Protein AF-A0AAU3F2F3-F1 (afdb_monomer)

Sequence (325 aa):
MLQLVLAASVFTVAAAVYGAIGLGWRRRARIRREILGLVANLDLEPYHAAAMESRATEAAAAELLLGEYLDIDGEGAALLTEAGRAPGRTPAHPLPAALLEAVRRHDPEPVSIGWIDWCDEEYVARRHAYRSERDALLPEIPRMPDGEGRQLLACCACMGVTLLLSFWCLAGVLLVMARPHGVLEWAAAAAATAGLAALWFADDAHQAVRARTACEDPLGERIRAESHPSLAALDEQQRFHVLRSIGDHSRWRGTDRELREDGDEDDDWMDDDWWADAYHYRATDHEEEPDDELDGDARDTPPGTCTSDQATASCPGRCSGHGAG

Foldseek 3Di:
DVLQVLLVVLVVLLCVLVVVLVVVLVVLVVLVVVLCVLLVPDPADLLLLCVLVVNNLLLLVLVCVVVQQWDFDPQQWIAGDPLLQDPPRADPDQLNRLLSVLVNVQPPATAFSQQCCPPVPSSVVSSVVVNVVSVVVRPDRPDDPQCPPPPVVVVVVVVVVVVVVVSLVVSVVCLVPDDQDDDVSVVSSVSSVVSSVSVVCSVVVSVVSCVVSLDDPVNNVVSVVDHRPSCVPDDPSRNSSSVSSSPDNQDGRPDSPPVPPPPPPPPPPPPCCVVVVVNVSRDDDDPPDDPPDDDDDDDDDDDDDDDDDDDDDDDDDDDDDDDDD

pLDDT: mean 75.86, std 20.46, range [32.41, 97.12]

Radius of gyration: 33.22 Å; Cα contacts (8 Å, |Δi|>4): 265; chains: 1; bounding box: 66×71×108 Å

Solvent-accessible surface area (backbone atoms only — not comparable to full-atom values): 19583 Å² total; per-residue (Å²): 112,69,39,54,55,48,24,52,52,35,46,53,51,40,52,51,54,53,46,51,51,51,51,51,49,54,51,53,55,48,52,49,52,51,50,53,53,53,55,74,68,55,86,73,53,54,62,57,46,26,47,76,71,74,36,34,65,59,37,23,50,33,42,34,44,77,65,51,26,34,46,60,42,98,85,11,37,40,40,72,32,78,55,40,67,35,89,92,53,69,60,92,53,68,63,37,32,38,51,51,52,50,53,58,74,48,57,91,48,51,31,16,56,17,22,42,66,73,68,36,65,69,42,42,51,52,53,50,49,53,48,54,60,54,58,69,70,52,76,86,70,85,70,72,86,64,76,80,88,41,68,67,57,53,50,51,48,52,53,49,50,54,52,51,52,53,49,50,52,52,52,52,53,50,60,73,70,52,80,67,82,53,73,71,36,47,53,22,44,52,50,26,52,53,30,52,52,51,54,67,47,45,59,60,51,46,51,55,51,45,63,76,61,61,68,74,58,66,60,60,52,52,40,74,70,56,74,40,68,43,54,69,68,45,52,73,66,58,44,50,24,52,52,45,8,46,72,31,62,57,44,48,77,83,40,78,61,73,71,72,83,73,83,69,92,74,79,87,81,73,82,71,52,63,69,53,54,75,73,52,82,78,78,83,82,78,83,80,74,80,84,81,81,81,85,89,85,88,84,84,89,85,91,83,84,88,81,84,88,80,90,84,88,84,88,87,87,83,84,89,80,91,84,89,131

Mean predicted aligned error: 15.07 Å

Structure (mmCIF, N/CA/C/O backbone):
data_AF-A0AAU3F2F3-F1
#
_entry.id   AF-A0AAU3F2F3-F1
#
loop_
_atom_site.group_PDB
_atom_site.id
_atom_site.type_symbol
_atom_site.label_atom_id
_atom_site.label_alt_id
_atom_site.label_comp_id
_atom_site.label_asym_id
_atom_site.label_entity_id
_atom_site.label_seq_id
_atom_site.pdbx_PDB_ins_code
_atom_site.Cartn_x
_atom_site.Cartn_y
_atom_site.Cartn_z
_atom_site.occupancy
_atom_site.B_iso_or_equiv
_atom_site.auth_seq_id
_atom_site.auth_comp_id
_atom_site.auth_asym_id
_atom_site.auth_atom_id
_atom_site.pdbx_PDB_model_num
ATOM 1 N N . MET A 1 1 ? 37.506 5.716 -45.042 1.00 74.06 1 MET A N 1
ATOM 2 C CA . MET A 1 1 ? 38.086 5.430 -43.690 1.00 74.06 1 MET A CA 1
ATOM 3 C C . MET A 1 1 ? 37.291 6.108 -42.573 1.00 74.06 1 MET A C 1
ATOM 5 O O . MET A 1 1 ? 36.779 5.406 -41.712 1.00 74.06 1 MET A O 1
ATOM 9 N N . LEU A 1 2 ? 37.125 7.437 -42.610 1.00 78.94 2 LEU A N 1
ATOM 10 C CA . LEU A 1 2 ? 36.370 8.214 -41.610 1.00 78.94 2 LEU A CA 1
ATOM 11 C C . LEU A 1 2 ? 34.943 7.676 -41.355 1.00 78.94 2 LEU A C 1
ATOM 13 O O . LEU A 1 2 ? 34.559 7.487 -40.209 1.00 78.94 2 LEU A O 1
ATOM 17 N N . GLN A 1 3 ? 34.196 7.353 -42.419 1.00 76.56 3 GLN A N 1
ATOM 18 C CA . GLN A 1 3 ? 32.816 6.845 -42.328 1.00 76.56 3 GLN A CA 1
ATOM 19 C C . GLN A 1 3 ? 32.711 5.492 -41.600 1.00 76.56 3 GLN A C 1
ATOM 21 O O . GLN A 1 3 ? 31.753 5.246 -40.876 1.00 76.56 3 GLN A O 1
ATOM 26 N N . LEU A 1 4 ? 33.717 4.621 -41.740 1.00 77.75 4 LEU A N 1
ATOM 27 C CA . LEU A 1 4 ? 33.748 3.330 -41.041 1.00 77.75 4 LEU A CA 1
ATOM 28 C C . LEU A 1 4 ? 34.026 3.500 -39.546 1.00 77.75 4 LEU A C 1
ATOM 30 O O . LEU A 1 4 ? 33.403 2.827 -38.731 1.00 77.75 4 LEU A O 1
ATOM 34 N N . VAL A 1 5 ? 34.929 4.418 -39.189 1.00 83.31 5 VAL A N 1
ATOM 35 C CA . VAL A 1 5 ? 35.216 4.759 -37.786 1.00 83.31 5 VAL A CA 1
ATOM 36 C C . VAL A 1 5 ? 33.985 5.379 -37.127 1.00 83.31 5 VAL A C 1
ATOM 38 O O . VAL A 1 5 ? 33.660 5.020 -36.000 1.00 83.31 5 VAL A O 1
ATOM 41 N N . LEU A 1 6 ? 33.271 6.249 -37.848 1.00 79.75 6 LEU A N 1
ATOM 42 C CA . LEU A 1 6 ? 32.028 6.864 -37.387 1.00 79.75 6 LEU A CA 1
ATOM 43 C C . LEU A 1 6 ? 30.917 5.826 -37.174 1.00 79.75 6 LEU A C 1
ATOM 45 O O . LEU A 1 6 ? 30.263 5.821 -36.138 1.00 79.75 6 LEU A O 1
ATOM 49 N N . ALA A 1 7 ? 30.722 4.910 -38.124 1.00 77.75 7 ALA A N 1
ATOM 50 C CA . ALA A 1 7 ? 29.733 3.845 -37.985 1.00 77.75 7 ALA A CA 1
ATOM 51 C C . ALA A 1 7 ? 30.047 2.930 -36.790 1.00 77.75 7 ALA A C 1
ATOM 53 O O . ALA A 1 7 ? 29.152 2.599 -36.012 1.00 77.75 7 ALA A O 1
ATOM 54 N N . ALA A 1 8 ? 31.319 2.561 -36.608 1.00 84.19 8 ALA A N 1
ATOM 55 C CA . ALA A 1 8 ? 31.750 1.752 -35.475 1.00 84.19 8 ALA A CA 1
ATOM 56 C C . ALA A 1 8 ? 31.532 2.476 -34.137 1.00 84.19 8 ALA A C 1
ATOM 58 O O . ALA A 1 8 ? 30.998 1.873 -33.208 1.00 84.19 8 ALA A O 1
ATOM 59 N N . SER A 1 9 ? 31.886 3.763 -34.040 1.00 81.50 9 SER A N 1
ATOM 60 C CA . SER A 1 9 ? 31.734 4.531 -32.800 1.00 81.50 9 SER A CA 1
ATOM 61 C C . SER A 1 9 ? 30.266 4.744 -32.428 1.00 81.50 9 SER A C 1
ATOM 63 O O . SER A 1 9 ? 29.882 4.490 -31.284 1.00 81.50 9 SER A O 1
ATOM 65 N N . VAL A 1 10 ? 29.420 5.122 -33.391 1.00 83.00 10 VAL A N 1
ATOM 66 C CA . VAL A 1 10 ? 27.976 5.284 -33.167 1.00 83.00 10 VAL A CA 1
ATOM 67 C C . VAL A 1 10 ? 27.356 3.956 -32.734 1.00 83.00 10 VAL A C 1
ATOM 69 O O . VAL A 1 10 ? 26.587 3.928 -31.775 1.00 83.00 10 VAL A O 1
ATOM 72 N N . PHE A 1 11 ? 27.736 2.843 -33.370 1.00 84.06 11 PHE A N 1
ATOM 73 C CA . PHE A 1 11 ? 27.248 1.521 -32.985 1.00 84.06 11 PHE A CA 1
ATOM 74 C C . PHE A 1 11 ? 27.657 1.143 -31.556 1.00 84.06 11 PHE A C 1
ATOM 76 O O . PHE A 1 11 ? 26.825 0.659 -30.792 1.00 84.06 11 PHE A O 1
ATOM 83 N N . THR A 1 12 ? 28.910 1.392 -31.157 1.00 84.62 12 THR A N 1
ATOM 84 C CA . THR A 1 12 ? 29.364 1.095 -29.789 1.00 84.62 12 THR A CA 1
ATOM 85 C C . THR A 1 12 ? 28.652 1.939 -28.737 1.00 84.62 12 THR A C 1
ATOM 87 O O . THR A 1 12 ? 28.296 1.415 -27.683 1.00 84.62 12 THR A O 1
ATOM 90 N N . VAL A 1 13 ? 28.398 3.219 -29.028 1.00 85.31 13 VAL A N 1
ATOM 91 C CA . VAL A 1 13 ? 27.677 4.117 -28.116 1.00 85.31 13 VAL A CA 1
ATOM 92 C C . VAL A 1 13 ? 26.219 3.677 -27.998 1.00 85.31 13 VAL A C 1
ATOM 94 O O . VAL A 1 13 ? 25.719 3.522 -26.887 1.00 85.31 13 VAL A O 1
ATOM 97 N N . ALA A 1 14 ? 25.561 3.373 -29.120 1.00 82.88 14 ALA A N 1
ATOM 98 C CA . ALA A 1 14 ? 24.202 2.841 -29.120 1.00 82.88 14 ALA A CA 1
ATOM 99 C C . ALA A 1 14 ? 24.109 1.523 -28.333 1.00 82.88 14 ALA A C 1
ATOM 101 O O . ALA A 1 14 ? 23.244 1.381 -27.471 1.00 82.88 14 ALA A O 1
ATOM 102 N N . ALA A 1 15 ? 25.032 0.583 -28.554 1.00 86.56 15 ALA A N 1
ATOM 103 C CA . ALA A 1 15 ? 25.070 -0.679 -27.818 1.00 86.56 15 ALA A CA 1
ATOM 104 C C . ALA A 1 15 ? 25.270 -0.473 -26.307 1.00 86.56 15 ALA A C 1
ATOM 106 O O . ALA A 1 15 ? 24.644 -1.173 -25.511 1.00 86.56 15 ALA A O 1
ATOM 107 N N . ALA A 1 16 ? 26.100 0.493 -25.900 1.00 84.75 16 ALA A N 1
ATOM 108 C CA . ALA A 1 16 ? 26.305 0.825 -24.493 1.00 84.75 16 ALA A CA 1
ATOM 109 C C . ALA A 1 16 ? 25.039 1.417 -23.848 1.00 84.75 16 ALA A C 1
ATOM 111 O O . ALA A 1 16 ? 24.628 0.953 -22.783 1.00 84.75 16 ALA A O 1
ATOM 112 N N . VAL A 1 17 ? 24.388 2.382 -24.509 1.00 85.00 17 VAL A N 1
ATOM 113 C CA . VAL A 1 17 ? 23.157 3.031 -24.020 1.00 85.00 17 VAL A CA 1
ATOM 114 C C . VAL A 1 17 ? 22.020 2.016 -23.898 1.00 85.00 17 VAL A C 1
ATOM 116 O O . VAL A 1 17 ? 21.475 1.809 -22.813 1.00 85.00 17 VAL A O 1
ATOM 119 N N . TYR A 1 18 ? 21.708 1.301 -24.981 1.00 84.38 18 TYR A N 1
ATOM 120 C CA . TYR A 1 18 ? 20.638 0.303 -24.977 1.00 84.38 18 TYR A CA 1
ATOM 121 C C . TYR A 1 18 ? 20.960 -0.905 -24.087 1.00 84.38 18 TYR A C 1
ATOM 123 O O . TYR A 1 18 ? 20.060 -1.477 -23.470 1.00 84.38 18 TYR A O 1
ATOM 131 N N . GLY A 1 19 ? 22.238 -1.272 -23.962 1.00 83.38 19 GLY A N 1
ATOM 132 C CA . GLY A 1 19 ? 22.699 -2.291 -23.023 1.00 83.38 19 GLY A CA 1
ATOM 133 C C . GLY A 1 19 ? 22.441 -1.900 -21.567 1.00 83.38 19 GLY A C 1
ATOM 134 O O . GLY A 1 19 ? 21.952 -2.726 -20.795 1.00 83.38 19 GLY A O 1
ATOM 135 N N . ALA A 1 20 ? 22.699 -0.642 -21.197 1.00 82.94 20 ALA A N 1
ATOM 136 C CA . ALA A 1 20 ? 22.409 -0.121 -19.863 1.00 82.94 20 ALA A CA 1
ATOM 137 C C . ALA A 1 20 ? 20.898 -0.094 -19.571 1.00 82.94 20 ALA A C 1
ATOM 139 O O . ALA A 1 20 ? 20.480 -0.578 -18.516 1.00 82.94 20 ALA A O 1
ATOM 140 N N . ILE A 1 21 ? 20.076 0.374 -20.521 1.00 82.25 21 ILE A N 1
ATOM 141 C CA . ILE A 1 21 ? 18.604 0.358 -20.414 1.00 82.25 21 ILE A CA 1
ATOM 142 C C . ILE A 1 21 ? 18.100 -1.082 -20.229 1.00 82.25 21 ILE A C 1
ATOM 144 O O . ILE A 1 21 ? 17.343 -1.376 -19.301 1.00 82.25 21 ILE A O 1
ATOM 148 N N . GLY A 1 22 ? 18.572 -2.013 -21.064 1.00 83.31 22 GLY A N 1
ATOM 149 C CA . GLY A 1 22 ? 18.197 -3.424 -20.998 1.00 83.31 22 GLY A CA 1
ATOM 150 C C . GLY A 1 22 ? 18.638 -4.109 -19.701 1.00 83.31 22 GLY A C 1
ATOM 151 O O . GLY A 1 22 ? 17.889 -4.911 -19.138 1.00 83.31 22 GLY A O 1
ATOM 152 N N . LEU A 1 23 ? 19.827 -3.785 -19.184 1.00 85.06 23 LEU A N 1
ATOM 153 C CA . LEU A 1 23 ? 20.310 -4.303 -17.903 1.00 85.06 23 LEU A CA 1
ATOM 154 C C . LEU A 1 23 ? 19.480 -3.760 -16.735 1.00 85.06 23 LEU A C 1
ATOM 156 O O . LEU A 1 23 ? 19.094 -4.533 -15.853 1.00 85.06 23 LEU A O 1
ATOM 160 N N . GLY A 1 24 ? 19.166 -2.462 -16.762 1.00 80.62 24 GLY A N 1
ATOM 161 C CA . GLY A 1 24 ? 18.252 -1.820 -15.825 1.00 80.62 24 GLY A CA 1
ATOM 162 C C . GLY A 1 24 ? 16.913 -2.545 -15.805 1.00 80.62 24 GLY A C 1
ATOM 163 O O . GLY A 1 24 ? 16.512 -3.063 -14.764 1.00 80.62 24 GLY A O 1
ATOM 164 N N . TRP A 1 25 ? 16.284 -2.706 -16.970 1.00 83.62 25 TRP A N 1
ATOM 165 C CA . TRP A 1 25 ? 15.043 -3.465 -17.123 1.00 83.62 25 TRP A CA 1
ATOM 166 C C . TRP A 1 25 ? 15.136 -4.879 -16.546 1.00 83.62 25 TRP A C 1
ATOM 168 O O . TRP A 1 25 ? 14.279 -5.286 -15.765 1.00 83.62 25 TRP A O 1
ATOM 178 N N . ARG A 1 26 ? 16.189 -5.632 -16.881 1.00 85.12 26 ARG A N 1
ATOM 179 C CA . ARG A 1 26 ? 16.348 -7.020 -16.427 1.00 85.12 26 ARG A CA 1
ATOM 180 C C . ARG A 1 26 ? 16.473 -7.111 -14.906 1.00 85.12 26 ARG A C 1
ATOM 182 O O . ARG A 1 26 ? 15.937 -8.047 -14.313 1.00 85.12 26 ARG A O 1
ATOM 189 N N . ARG A 1 27 ? 17.140 -6.135 -14.277 1.00 82.31 27 ARG A N 1
ATOM 190 C CA . ARG A 1 27 ? 17.219 -6.014 -12.816 1.00 82.31 27 ARG A CA 1
ATOM 191 C C . ARG A 1 27 ? 15.850 -5.691 -12.217 1.00 82.31 27 ARG A C 1
ATOM 193 O O . ARG A 1 27 ? 15.433 -6.398 -11.306 1.00 82.31 27 ARG A O 1
ATOM 200 N N . ARG A 1 28 ? 15.125 -4.710 -12.770 1.00 80.19 28 ARG A N 1
ATOM 201 C CA . ARG A 1 28 ? 13.765 -4.350 -12.323 1.00 80.19 28 ARG A CA 1
ATOM 202 C C . ARG A 1 28 ? 12.793 -5.523 -12.440 1.00 80.19 28 ARG A C 1
ATOM 204 O O . ARG A 1 28 ? 12.071 -5.825 -11.502 1.00 80.19 28 ARG A O 1
ATOM 211 N N . ALA A 1 29 ? 12.819 -6.230 -13.568 1.00 81.75 29 ALA A N 1
ATOM 212 C CA . ALA A 1 29 ? 11.974 -7.394 -13.809 1.00 81.75 29 ALA A CA 1
ATOM 213 C C . ALA A 1 29 ? 12.303 -8.565 -12.871 1.00 81.75 29 ALA A C 1
ATOM 215 O O . ALA A 1 29 ? 11.400 -9.301 -12.483 1.00 81.75 29 ALA A O 1
ATOM 216 N N . ARG A 1 30 ? 13.579 -8.753 -12.504 1.00 84.50 30 ARG A N 1
ATOM 217 C CA . ARG A 1 30 ? 13.976 -9.762 -11.513 1.00 84.50 30 ARG A CA 1
ATOM 218 C C . ARG A 1 30 ? 13.441 -9.407 -10.128 1.00 84.50 30 ARG A C 1
ATOM 220 O O . ARG A 1 30 ? 12.733 -10.228 -9.563 1.00 84.50 30 ARG A O 1
ATOM 227 N N . ILE A 1 31 ? 13.707 -8.187 -9.654 1.00 82.12 31 ILE A N 1
ATOM 228 C CA . ILE A 1 31 ? 13.213 -7.698 -8.358 1.00 82.12 31 ILE A CA 1
ATOM 229 C C . ILE A 1 31 ? 11.686 -7.814 -8.305 1.00 82.12 31 ILE A C 1
ATOM 231 O O . ILE A 1 31 ? 11.146 -8.366 -7.361 1.00 82.12 31 ILE A O 1
ATOM 235 N N . ARG A 1 32 ? 10.979 -7.410 -9.368 1.00 80.38 32 ARG A N 1
ATOM 236 C CA . 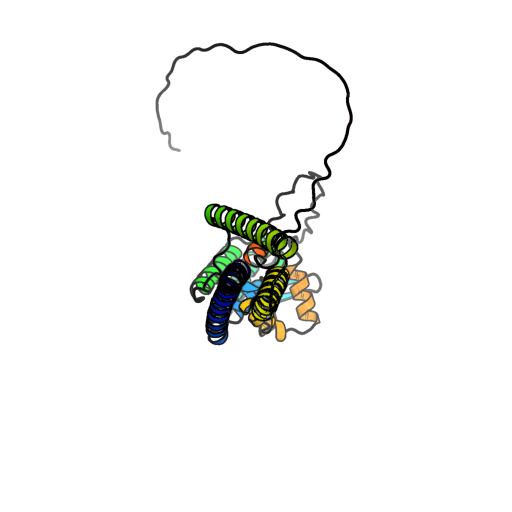ARG A 1 32 ? 9.518 -7.552 -9.447 1.00 80.38 32 ARG A CA 1
ATOM 237 C C . ARG A 1 32 ? 9.056 -9.000 -9.292 1.00 80.38 32 ARG A C 1
ATOM 239 O O . ARG A 1 32 ? 8.090 -9.248 -8.586 1.00 80.38 32 ARG A O 1
ATOM 246 N N . ARG A 1 33 ? 9.709 -9.958 -9.955 1.00 82.94 33 ARG A N 1
ATOM 247 C CA . ARG A 1 33 ? 9.353 -11.382 -9.813 1.00 82.94 33 ARG A CA 1
ATOM 248 C C . ARG A 1 33 ? 9.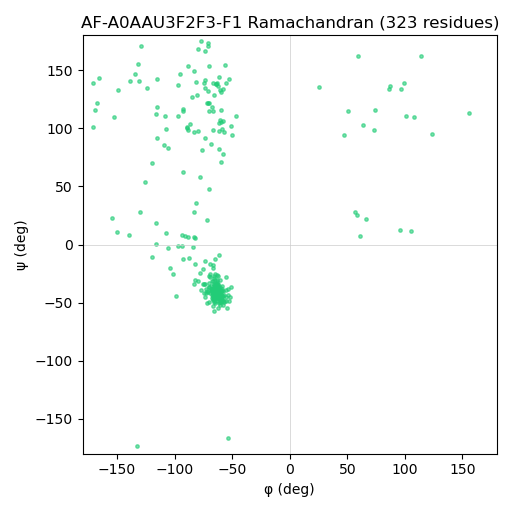620 -11.899 -8.406 1.00 82.94 33 ARG A C 1
ATOM 250 O O . ARG A 1 33 ? 8.843 -12.712 -7.926 1.00 82.94 33 ARG A O 1
ATOM 257 N N . GLU A 1 34 ? 10.695 -11.441 -7.774 1.00 84.31 34 GLU A N 1
ATOM 258 C CA . GLU A 1 34 ? 11.007 -11.774 -6.384 1.00 84.31 34 GLU A CA 1
ATOM 259 C C . GLU A 1 34 ? 9.939 -11.205 -5.444 1.00 84.31 34 GLU A C 1
ATOM 261 O O . GLU A 1 34 ? 9.367 -11.967 -4.675 1.00 84.31 34 GLU A O 1
ATOM 266 N N . ILE A 1 35 ? 9.576 -9.924 -5.584 1.00 82.50 35 ILE A N 1
ATOM 267 C CA . ILE A 1 35 ? 8.508 -9.285 -4.799 1.00 82.50 35 ILE A CA 1
ATOM 268 C C . ILE A 1 35 ? 7.170 -9.997 -5.010 1.00 82.50 35 ILE A C 1
ATOM 270 O O . ILE A 1 35 ? 6.528 -10.367 -4.038 1.00 82.50 35 ILE A O 1
ATOM 274 N N . LEU A 1 36 ? 6.761 -10.254 -6.257 1.00 83.38 36 LEU A N 1
ATOM 275 C CA . LEU A 1 36 ? 5.520 -10.986 -6.539 1.00 83.38 36 LEU A CA 1
ATOM 276 C C . LEU A 1 36 ? 5.546 -12.403 -5.955 1.00 83.38 36 LEU A C 1
ATOM 278 O O . LEU A 1 36 ? 4.526 -12.882 -5.476 1.00 83.38 36 LEU A O 1
ATOM 282 N N . GLY A 1 37 ? 6.703 -13.068 -5.971 1.00 83.56 37 GLY A N 1
ATOM 283 C CA . GLY A 1 37 ? 6.881 -14.370 -5.334 1.00 83.56 37 GLY A CA 1
ATOM 284 C C . GLY A 1 37 ? 6.769 -14.302 -3.810 1.00 83.56 37 GLY A C 1
ATOM 285 O O . GLY A 1 37 ? 6.144 -15.175 -3.216 1.00 83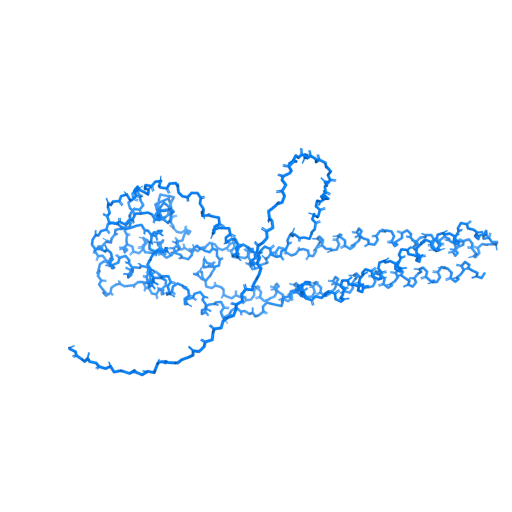.56 37 GLY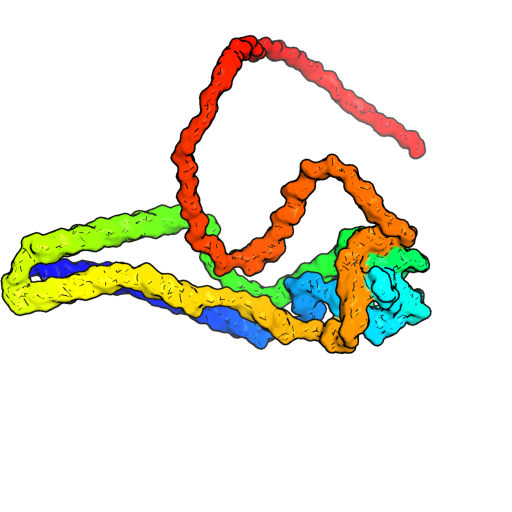 A O 1
ATOM 286 N N . LEU A 1 38 ? 7.333 -13.272 -3.176 1.00 83.81 38 LEU A N 1
ATOM 287 C CA . LEU A 1 38 ? 7.210 -13.045 -1.733 1.00 83.81 38 LEU A CA 1
ATOM 288 C C . LEU A 1 38 ? 5.759 -12.739 -1.352 1.00 83.81 38 LEU A C 1
ATOM 290 O O . LEU A 1 38 ? 5.208 -13.402 -0.479 1.00 83.81 38 LEU A O 1
ATOM 294 N N . VAL A 1 39 ? 5.121 -11.805 -2.063 1.00 82.88 39 VAL A N 1
ATOM 295 C CA . VAL A 1 39 ? 3.730 -11.406 -1.824 1.00 82.88 39 VAL A CA 1
ATOM 296 C C . VAL A 1 39 ? 2.778 -12.569 -2.069 1.00 82.88 39 VAL A C 1
ATOM 298 O O . VAL A 1 39 ? 1.879 -12.756 -1.267 1.00 82.88 39 VAL A O 1
ATOM 301 N N . ALA A 1 40 ? 2.963 -13.391 -3.105 1.00 82.50 40 ALA A N 1
ATOM 302 C CA . ALA A 1 40 ? 2.072 -14.525 -3.377 1.00 82.50 40 ALA A CA 1
ATOM 303 C C . ALA A 1 40 ? 2.114 -15.620 -2.297 1.00 82.50 40 ALA A C 1
ATOM 305 O O . ALA A 1 40 ? 1.136 -16.340 -2.127 1.00 82.50 40 ALA A O 1
ATOM 306 N N . ASN A 1 41 ? 3.233 -15.757 -1.580 1.00 81.19 41 ASN A N 1
ATOM 307 C CA . ASN A 1 41 ? 3.398 -16.757 -0.522 1.00 81.19 41 ASN A CA 1
ATOM 308 C C . ASN A 1 41 ? 3.135 -16.201 0.885 1.00 81.19 41 ASN A C 1
ATOM 310 O O . ASN A 1 41 ? 3.253 -16.943 1.858 1.00 81.19 41 ASN A O 1
ATOM 314 N N . LEU A 1 42 ? 2.815 -14.911 1.008 1.00 83.81 42 LEU A N 1
ATOM 315 C CA . LEU A 1 42 ? 2.513 -14.298 2.292 1.00 83.81 42 LEU A CA 1
ATOM 316 C C . LEU A 1 42 ? 1.148 -14.798 2.785 1.00 83.81 42 LEU A C 1
ATOM 318 O O . LEU A 1 42 ? 0.142 -14.628 2.095 1.00 83.81 42 LEU A O 1
ATOM 322 N N . ASP A 1 43 ? 1.105 -15.417 3.959 1.00 84.62 43 ASP A N 1
ATOM 323 C CA . ASP A 1 43 ? -0.157 -15.697 4.643 1.00 84.62 43 ASP A CA 1
ATOM 324 C C . ASP A 1 43 ? -0.492 -14.483 5.505 1.00 84.62 43 ASP A C 1
ATOM 326 O O . ASP A 1 43 ? 0.121 -14.262 6.552 1.00 84.62 43 ASP A O 1
ATOM 330 N N . LEU A 1 44 ? -1.366 -13.622 4.984 1.00 84.31 44 LEU A N 1
ATOM 331 C CA . LEU A 1 44 ? -1.684 -12.354 5.617 1.00 84.31 44 LEU A CA 1
ATOM 332 C C . LEU A 1 44 ? -2.905 -12.534 6.517 1.00 84.31 44 LEU A C 1
ATOM 334 O O . LEU A 1 44 ? -3.999 -12.835 6.046 1.00 84.31 44 LEU A O 1
ATOM 338 N N . GLU A 1 45 ? -2.716 -12.342 7.821 1.00 90.94 45 GLU A N 1
ATOM 339 C CA . GLU A 1 45 ? -3.827 -12.370 8.771 1.00 90.94 45 GLU A CA 1
ATOM 340 C C . GLU A 1 45 ? -4.817 -11.234 8.441 1.00 90.94 45 GLU A C 1
ATOM 342 O O . GLU A 1 45 ? -4.377 -10.101 8.226 1.00 90.94 45 GLU A O 1
ATOM 347 N N . PRO A 1 46 ? -6.144 -11.473 8.449 1.00 92.12 46 PRO A N 1
ATOM 348 C CA . PRO A 1 46 ? -7.125 -10.459 8.057 1.00 92.12 46 PRO A CA 1
ATOM 349 C C . PRO A 1 46 ? -7.005 -9.145 8.838 1.00 92.12 46 PRO A C 1
ATOM 351 O O . PRO A 1 46 ? -7.106 -8.065 8.259 1.00 92.12 46 PRO A O 1
ATOM 354 N N . TYR A 1 47 ? -6.734 -9.217 10.144 1.00 92.25 47 TYR A N 1
ATOM 355 C CA . TYR A 1 47 ? -6.524 -8.031 10.976 1.00 92.25 47 TYR A CA 1
ATOM 356 C C . TYR A 1 47 ? -5.245 -7.268 10.625 1.00 92.25 47 TYR A C 1
ATOM 358 O O . TYR A 1 47 ? -5.218 -6.044 10.739 1.00 92.25 47 TYR A O 1
ATOM 366 N N . HIS A 1 48 ? -4.203 -7.961 10.164 1.00 91.94 48 HIS A N 1
ATOM 367 C CA . HIS A 1 48 ? -2.981 -7.321 9.686 1.00 91.94 48 HIS A CA 1
ATOM 368 C C . HIS A 1 48 ? -3.217 -6.616 8.347 1.00 91.94 48 HIS A C 1
ATOM 370 O O . HIS A 1 48 ? -2.794 -5.474 8.187 1.00 91.94 48 HIS A O 1
ATOM 376 N N . ALA A 1 49 ? -3.976 -7.234 7.435 1.00 91.06 49 ALA A N 1
ATOM 377 C CA . ALA A 1 49 ? -4.422 -6.589 6.198 1.00 91.06 49 ALA A CA 1
ATOM 378 C C . ALA A 1 49 ? -5.216 -5.305 6.489 1.00 91.06 49 ALA A C 1
ATOM 380 O O . ALA A 1 49 ? -4.878 -4.236 5.986 1.00 91.06 49 ALA A O 1
ATOM 381 N N . ALA A 1 50 ? -6.203 -5.387 7.386 1.00 90.69 50 ALA A N 1
ATOM 382 C CA . ALA A 1 50 ? -6.985 -4.229 7.809 1.00 90.69 50 ALA A CA 1
ATOM 383 C C . ALA A 1 50 ? -6.118 -3.156 8.493 1.00 90.69 50 ALA A C 1
ATOM 385 O O . ALA A 1 50 ? -6.349 -1.968 8.295 1.00 90.69 50 ALA A O 1
ATOM 386 N N . ALA A 1 51 ? -5.102 -3.540 9.274 1.00 91.75 51 ALA A N 1
ATOM 387 C CA . ALA A 1 51 ? -4.178 -2.593 9.902 1.00 91.75 51 ALA A CA 1
ATOM 388 C C . ALA A 1 51 ? -3.328 -1.822 8.883 1.00 91.75 51 ALA A C 1
ATOM 390 O O . ALA A 1 51 ? -3.061 -0.641 9.101 1.00 91.75 51 ALA A O 1
ATOM 391 N N . MET A 1 52 ? -2.934 -2.456 7.775 1.00 88.50 52 MET A N 1
ATOM 392 C CA . MET A 1 52 ? -2.207 -1.787 6.692 1.00 88.50 52 MET A CA 1
ATOM 393 C C . MET A 1 52 ? -3.080 -0.791 5.915 1.00 88.50 52 MET A C 1
ATOM 395 O O . MET A 1 52 ? -2.549 0.199 5.427 1.00 88.50 52 MET A O 1
ATOM 399 N N . GLU A 1 53 ? -4.404 -0.990 5.865 1.00 89.38 53 GLU A N 1
ATOM 400 C CA . GLU A 1 53 ? -5.358 -0.004 5.319 1.00 89.38 53 GLU A CA 1
ATOM 401 C C . GLU A 1 53 ? -5.866 1.016 6.352 1.00 89.38 53 GLU A C 1
ATOM 403 O O . GLU A 1 53 ? -6.799 1.761 6.064 1.00 89.38 53 GLU A O 1
ATOM 408 N N . SER A 1 54 ? -5.332 1.027 7.579 1.00 88.88 54 SER A N 1
ATOM 409 C CA . SER A 1 54 ? -5.869 1.841 8.685 1.00 88.88 54 SER A CA 1
ATOM 410 C C . SER A 1 54 ? -7.343 1.541 9.031 1.00 88.88 54 SER A C 1
ATOM 412 O O . SER A 1 54 ? -8.033 2.362 9.623 1.00 88.88 54 SER A O 1
ATOM 414 N N . ARG A 1 55 ? -7.825 0.329 8.725 1.00 92.31 55 ARG A N 1
ATOM 415 C CA . ARG A 1 55 ? -9.188 -0.173 9.002 1.00 92.31 55 ARG A CA 1
ATOM 416 C C . ARG A 1 55 ? -9.256 -1.221 10.116 1.00 92.31 55 ARG A C 1
ATOM 418 O O . ARG A 1 55 ? -10.287 -1.858 10.320 1.00 92.31 55 ARG A O 1
ATOM 425 N N . ALA A 1 56 ? -8.172 -1.431 10.862 1.00 93.81 56 ALA A N 1
ATOM 426 C CA . ALA A 1 56 ? -8.133 -2.425 11.942 1.00 93.81 56 ALA A CA 1
ATOM 427 C C . ALA A 1 56 ? -9.180 -2.170 13.040 1.00 93.81 56 ALA A C 1
ATOM 429 O O . ALA A 1 56 ? -9.810 -3.113 13.519 1.00 93.81 56 ALA A O 1
ATOM 430 N N . THR A 1 57 ? -9.393 -0.906 13.415 1.00 95.75 57 THR A N 1
ATOM 431 C CA . THR A 1 57 ? -10.401 -0.528 14.416 1.00 95.75 57 THR A CA 1
ATOM 432 C C . THR A 1 57 ? -11.822 -0.720 13.890 1.00 95.75 57 THR A C 1
ATOM 434 O O . THR A 1 57 ? -12.679 -1.200 14.627 1.00 95.75 57 THR A O 1
ATOM 437 N N . GLU A 1 58 ? -12.060 -0.449 12.603 1.00 95.88 58 GLU A N 1
ATOM 438 C CA . GLU A 1 58 ? -13.332 -0.747 11.931 1.00 95.88 58 GLU A CA 1
ATOM 439 C C . GLU A 1 58 ? -13.641 -2.243 11.977 1.00 95.88 58 GLU A C 1
ATOM 441 O O . GLU A 1 58 ? -14.722 -2.654 12.399 1.00 95.88 58 GLU A O 1
ATOM 446 N N . ALA A 1 59 ? -12.660 -3.071 11.611 1.00 96.31 59 ALA A N 1
ATOM 447 C CA . ALA A 1 59 ? -12.783 -4.521 11.647 1.00 96.31 59 ALA A CA 1
ATOM 448 C C . ALA A 1 59 ? -13.045 -5.051 13.066 1.00 96.31 59 ALA A C 1
ATOM 450 O O . ALA A 1 59 ? -13.882 -5.939 13.248 1.00 96.31 59 ALA A O 1
ATOM 451 N N . ALA A 1 60 ? -12.371 -4.479 14.069 1.00 96.94 60 ALA A N 1
ATOM 452 C CA . ALA A 1 60 ? -12.564 -4.824 15.472 1.00 96.94 60 ALA A CA 1
ATOM 453 C C . ALA A 1 60 ? -13.966 -4.437 15.968 1.00 96.94 60 ALA A C 1
ATOM 455 O O . ALA A 1 60 ? -14.634 -5.250 16.608 1.00 96.94 60 ALA A O 1
ATOM 456 N N . ALA A 1 61 ? -14.443 -3.234 15.638 1.00 96.75 61 ALA A N 1
ATOM 457 C CA . ALA A 1 61 ? -15.793 -2.787 15.973 1.00 96.75 61 ALA A CA 1
ATOM 458 C C . ALA A 1 61 ? -16.859 -3.676 15.314 1.00 96.75 61 ALA A C 1
ATOM 460 O O . ALA A 1 61 ? -17.824 -4.068 15.970 1.00 96.75 61 ALA A O 1
ATOM 461 N N . ALA A 1 62 ? -16.648 -4.066 14.054 1.00 96.81 62 ALA A N 1
ATOM 462 C CA . ALA A 1 62 ? -17.523 -4.989 13.343 1.00 96.81 62 ALA A CA 1
ATOM 463 C C . ALA A 1 62 ? -17.589 -6.371 14.011 1.00 96.81 62 ALA A C 1
ATOM 465 O O . ALA A 1 62 ? -18.676 -6.921 14.168 1.00 96.81 62 ALA A O 1
ATOM 466 N N . GLU A 1 63 ? -16.454 -6.930 14.449 1.00 97.12 63 GLU A N 1
ATOM 467 C CA . GLU A 1 63 ? -16.444 -8.199 15.192 1.00 97.12 63 GLU A CA 1
ATOM 468 C C . GLU A 1 63 ? -17.201 -8.088 16.522 1.00 97.12 63 GLU A C 1
A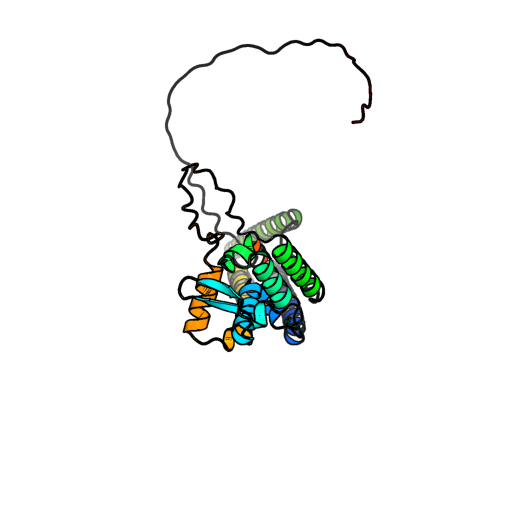TOM 470 O O . GLU A 1 63 ? -17.959 -8.991 16.877 1.00 97.12 63 GLU A O 1
ATOM 475 N N . LEU A 1 64 ? -17.043 -6.977 17.244 1.00 96.88 64 LEU A N 1
ATOM 476 C CA . LEU A 1 64 ? -17.747 -6.755 18.506 1.00 96.88 64 LEU A CA 1
ATOM 477 C C . LEU A 1 64 ? -19.260 -6.582 18.321 1.00 96.88 64 LEU A C 1
ATOM 479 O O . LEU A 1 64 ? -20.022 -7.098 19.140 1.00 96.88 64 LEU A O 1
ATOM 483 N N . LEU A 1 65 ? -19.687 -5.898 17.257 1.00 96.25 65 LEU A N 1
ATOM 484 C CA . LEU A 1 65 ? -21.097 -5.747 16.895 1.00 96.25 65 LEU A CA 1
ATOM 485 C C . LEU A 1 65 ? -21.713 -7.108 16.527 1.00 96.25 65 LEU A C 1
ATOM 487 O O . LEU A 1 65 ? -22.737 -7.500 17.080 1.00 96.25 65 LEU A O 1
ATOM 491 N N . LEU A 1 66 ? -21.053 -7.869 15.643 1.00 96.06 66 LEU A N 1
ATOM 492 C CA . LEU A 1 66 ? -21.504 -9.204 15.224 1.00 96.06 66 LEU A CA 1
ATOM 493 C C . LEU A 1 66 ? -21.492 -10.222 16.373 1.00 96.06 66 LEU A C 1
ATOM 495 O O . LEU A 1 66 ? -22.300 -11.147 16.388 1.00 96.06 66 LEU A O 1
ATOM 499 N N . GLY A 1 67 ? -20.576 -10.061 17.330 1.00 94.69 67 GLY A N 1
ATOM 500 C CA . GLY A 1 67 ? -20.491 -10.869 18.545 1.00 94.69 67 GLY A CA 1
ATOM 501 C C . GLY A 1 67 ? -21.442 -10.436 19.665 1.00 94.69 67 GLY A C 1
ATOM 502 O O . GLY A 1 67 ? -21.341 -10.977 20.765 1.00 94.69 67 GLY A O 1
ATOM 503 N N . GLU A 1 68 ? -22.327 -9.465 19.413 1.00 95.19 68 GLU A N 1
ATOM 504 C CA . GLU A 1 68 ? -23.284 -8.909 20.379 1.00 95.19 68 GLU A CA 1
ATOM 505 C C . GLU A 1 68 ? -22.619 -8.359 21.656 1.00 95.19 68 GLU A C 1
ATOM 507 O O . GLU A 1 68 ? -23.226 -8.351 22.728 1.00 95.19 68 GLU A O 1
ATOM 512 N N . TYR A 1 69 ? -21.364 -7.906 21.585 1.00 95.75 69 TYR A N 1
ATOM 513 C CA . TYR A 1 69 ? -20.663 -7.281 22.715 1.00 95.75 69 TYR A CA 1
ATOM 514 C C . TYR A 1 69 ? -21.006 -5.798 22.851 1.00 95.75 69 TYR A C 1
ATOM 516 O O . TYR A 1 69 ? -21.069 -5.270 23.961 1.00 95.75 69 TYR A O 1
ATOM 524 N N . LEU A 1 70 ? -21.230 -5.130 21.726 1.00 94.44 70 LEU A N 1
ATOM 525 C CA . LEU A 1 70 ? -21.638 -3.735 21.675 1.00 94.44 70 LEU A CA 1
ATOM 526 C C . LEU A 1 70 ? -22.821 -3.570 20.729 1.00 94.44 70 LEU A C 1
ATOM 528 O O . LEU A 1 70 ? -23.004 -4.367 19.811 1.00 94.44 70 LEU A O 1
ATOM 532 N N . ASP A 1 71 ? -23.593 -2.524 20.969 1.00 94.50 71 ASP A N 1
ATOM 533 C CA . ASP A 1 71 ? -24.562 -1.976 20.032 1.00 94.50 71 ASP A CA 1
ATOM 534 C C . ASP A 1 71 ? -24.097 -0.568 19.648 1.00 94.50 71 ASP A C 1
ATOM 536 O O . ASP A 1 71 ? -23.544 0.149 20.486 1.00 94.50 71 ASP A O 1
ATOM 540 N N . ILE A 1 72 ? -24.278 -0.185 18.387 1.00 94.00 72 ILE A N 1
ATOM 541 C CA . ILE A 1 72 ? -23.983 1.173 17.920 1.00 94.00 72 ILE A CA 1
ATOM 542 C C . ILE A 1 72 ? -25.301 1.786 17.498 1.00 94.00 72 ILE A C 1
ATOM 544 O O . ILE A 1 72 ? -25.956 1.294 16.576 1.00 94.00 72 ILE A O 1
ATOM 548 N N . ASP A 1 73 ? -25.694 2.863 18.166 1.00 91.00 73 ASP A N 1
ATOM 549 C CA . ASP A 1 73 ? -26.939 3.541 17.836 1.00 91.00 73 ASP A CA 1
ATOM 550 C C . ASP A 1 73 ? -26.858 4.288 16.490 1.00 91.00 73 ASP A C 1
ATOM 552 O O . ASP A 1 73 ? -25.812 4.389 15.845 1.00 91.00 73 ASP A O 1
ATOM 556 N N . GLY A 1 74 ? -27.995 4.824 16.040 1.00 87.88 74 GLY A N 1
ATOM 557 C CA . GLY A 1 74 ? -28.064 5.563 14.776 1.00 87.88 74 GLY A CA 1
ATOM 558 C C . GLY A 1 74 ? -27.258 6.866 14.766 1.00 87.88 74 GLY A C 1
ATOM 559 O O . GLY A 1 74 ? -27.059 7.443 13.694 1.00 87.88 74 GLY A O 1
ATOM 560 N N . GLU A 1 75 ? -26.798 7.339 15.925 1.00 87.31 75 GLU A N 1
ATOM 561 C CA . GLU A 1 75 ? -25.953 8.521 16.048 1.00 87.31 75 GLU A CA 1
ATOM 562 C C . GLU A 1 75 ? -24.455 8.191 16.031 1.00 87.31 75 GLU A C 1
ATOM 564 O O . GLU A 1 75 ? -23.651 9.096 15.815 1.00 87.31 75 GLU A O 1
ATOM 569 N N . GLY A 1 76 ? -24.086 6.914 16.167 1.00 87.31 76 GLY A N 1
ATOM 570 C CA . GLY A 1 76 ? -22.701 6.452 16.200 1.00 87.31 76 GLY A CA 1
ATOM 571 C C . GLY A 1 76 ? -22.139 6.285 17.614 1.00 87.31 76 GLY A C 1
ATOM 572 O O . GLY A 1 76 ? -20.929 6.113 17.760 1.00 87.31 76 GLY A O 1
ATOM 573 N N . ALA A 1 77 ? -22.964 6.317 18.663 1.00 91.19 77 ALA A N 1
ATOM 574 C CA . ALA A 1 77 ? -22.505 5.995 20.010 1.00 91.19 77 ALA A CA 1
ATOM 575 C C . ALA A 1 77 ? -22.439 4.477 20.212 1.00 91.19 77 ALA A C 1
ATOM 577 O O . ALA A 1 77 ? -23.415 3.766 19.972 1.00 91.19 77 ALA A O 1
ATOM 578 N N . ALA A 1 78 ? -21.295 3.988 20.689 1.00 92.94 78 ALA A N 1
ATOM 579 C CA . ALA A 1 78 ? -21.112 2.604 21.088 1.00 92.94 78 ALA A CA 1
ATOM 580 C C . ALA A 1 78 ? -21.574 2.406 22.539 1.00 92.94 78 ALA A C 1
ATOM 582 O O . ALA A 1 78 ? -21.133 3.098 23.459 1.00 92.94 78 ALA A O 1
ATOM 583 N N . LEU A 1 79 ? -22.459 1.433 22.740 1.00 92.69 79 LEU A N 1
ATOM 584 C CA . LEU A 1 79 ? -23.047 1.069 24.024 1.00 92.69 79 LEU A CA 1
ATOM 585 C C . LEU A 1 79 ? -22.777 -0.409 24.305 1.00 92.69 79 LEU A C 1
ATOM 587 O O . LEU A 1 79 ? -22.968 -1.266 23.444 1.00 92.69 79 LEU A O 1
ATOM 591 N N . LEU A 1 80 ? -22.365 -0.741 25.531 1.00 94.06 80 LEU A N 1
ATOM 592 C CA . LEU A 1 80 ? -22.165 -2.141 25.904 1.00 94.06 80 LEU A CA 1
ATOM 593 C C . LEU A 1 80 ? -23.495 -2.871 26.089 1.00 94.06 80 LEU A C 1
ATOM 595 O O . LEU A 1 80 ? -24.395 -2.419 26.810 1.00 94.06 80 LEU A O 1
ATOM 599 N N . THR A 1 81 ? -23.571 -4.074 25.527 1.00 94.38 81 THR A N 1
ATOM 600 C CA . THR A 1 81 ? -24.623 -5.041 25.853 1.00 94.38 81 THR A CA 1
ATOM 601 C C . THR A 1 81 ? -24.334 -5.708 27.206 1.00 94.38 81 THR A C 1
ATOM 603 O O . THR A 1 81 ? -23.275 -5.524 27.816 1.00 94.38 81 THR A O 1
ATOM 606 N N . GLU A 1 82 ? -25.251 -6.542 27.700 1.00 92.62 82 GLU A N 1
ATOM 607 C CA . GLU A 1 82 ? -24.991 -7.367 28.891 1.00 92.62 82 GLU A CA 1
ATOM 608 C C . GLU A 1 82 ? -23.782 -8.301 28.702 1.00 92.62 82 GLU A C 1
ATOM 610 O O . GLU A 1 82 ? -22.974 -8.471 29.618 1.00 92.62 82 GLU A O 1
ATOM 615 N N . ALA A 1 83 ? -23.619 -8.869 27.501 1.00 91.81 83 ALA A N 1
ATOM 616 C CA . ALA A 1 83 ? -22.469 -9.703 27.164 1.00 91.81 83 ALA A CA 1
ATOM 617 C C . ALA A 1 83 ? -21.174 -8.879 27.114 1.00 91.81 83 ALA A C 1
ATOM 619 O O . ALA A 1 83 ? -20.147 -9.330 27.625 1.00 91.81 83 ALA A O 1
ATOM 620 N N . GLY A 1 84 ? -21.246 -7.659 26.576 1.00 91.88 84 GLY A N 1
ATOM 621 C CA . GLY A 1 84 ? -20.164 -6.681 26.567 1.00 91.88 84 GLY A CA 1
ATOM 622 C C . GLY A 1 84 ? -19.658 -6.312 27.952 1.00 91.88 84 GLY A C 1
ATOM 623 O O . GLY A 1 84 ? -18.450 -6.224 28.149 1.00 91.88 84 GLY A O 1
ATOM 624 N N . ARG A 1 85 ? -20.544 -6.164 28.942 1.00 92.69 85 ARG A N 1
ATOM 625 C CA . ARG A 1 85 ? -20.154 -5.846 30.329 1.00 92.69 85 ARG A CA 1
ATOM 626 C C . ARG A 1 85 ? -19.567 -7.029 31.097 1.00 92.69 85 ARG A C 1
ATOM 628 O O . ARG A 1 85 ? -18.866 -6.826 32.084 1.00 92.69 85 ARG A O 1
ATOM 635 N N . ALA A 1 86 ? -19.836 -8.265 30.675 1.00 91.94 86 ALA A N 1
ATOM 636 C CA . ALA A 1 86 ? -19.411 -9.452 31.409 1.00 91.94 86 ALA A CA 1
ATOM 637 C C . ALA A 1 86 ? -17.878 -9.654 31.333 1.00 91.94 86 ALA A C 1
ATOM 639 O O . ALA A 1 86 ? -17.363 -9.991 30.266 1.00 91.94 86 ALA A O 1
ATOM 640 N N . PRO A 1 87 ? -17.123 -9.562 32.448 1.00 84.00 87 PRO A N 1
ATOM 641 C CA . PRO A 1 87 ? -15.654 -9.556 32.418 1.00 84.00 87 PRO A CA 1
ATOM 642 C C . PRO A 1 87 ? -15.033 -10.866 31.910 1.00 84.00 87 PRO A C 1
ATOM 644 O O . PRO A 1 87 ? -13.934 -10.853 31.368 1.00 84.00 87 PRO A O 1
ATOM 647 N N . GLY A 1 88 ? -15.739 -11.995 32.041 1.00 86.56 88 GLY A N 1
ATOM 648 C CA . GLY A 1 88 ? -15.293 -13.299 31.536 1.00 86.56 88 GLY A CA 1
ATOM 649 C C . GLY A 1 88 ? -15.598 -13.556 30.057 1.00 86.56 88 GLY A C 1
ATOM 650 O O . GLY A 1 88 ? -15.256 -14.623 29.553 1.00 86.56 88 GLY A O 1
ATOM 651 N N . ARG A 1 89 ? -16.271 -12.627 29.367 1.00 89.62 89 ARG A N 1
ATOM 652 C CA . ARG A 1 89 ? -16.515 -12.711 27.926 1.00 89.62 89 ARG A CA 1
ATOM 653 C C . ARG A 1 89 ? -15.653 -11.680 27.215 1.00 89.62 89 ARG A C 1
ATOM 655 O O . ARG A 1 89 ? -15.894 -10.480 27.322 1.00 89.62 89 ARG A O 1
ATOM 662 N N . THR A 1 90 ? -14.664 -12.166 26.482 1.00 91.56 90 THR A N 1
ATOM 663 C CA . THR A 1 90 ? -13.784 -11.358 25.638 1.00 91.56 90 THR A CA 1
ATOM 664 C C . THR A 1 90 ? -13.624 -12.035 24.278 1.00 91.56 90 THR A C 1
ATOM 666 O O . THR A 1 90 ? -13.631 -13.269 24.220 1.00 91.56 90 THR A O 1
ATOM 669 N N . PRO A 1 91 ? -13.469 -11.259 23.198 1.00 92.12 91 PRO A N 1
ATOM 670 C CA . PRO A 1 91 ? -13.040 -11.778 21.906 1.00 92.12 91 PRO A CA 1
ATOM 671 C C . PRO A 1 91 ? -11.707 -12.523 22.009 1.00 92.12 91 PRO A C 1
ATOM 673 O O . PRO A 1 91 ? -10.899 -12.253 22.900 1.00 92.12 91 PRO A O 1
ATOM 676 N N . ALA A 1 92 ? -11.472 -13.454 21.085 1.00 92.19 92 ALA A N 1
ATOM 677 C CA . ALA A 1 92 ? -10.222 -14.210 21.038 1.00 92.19 92 ALA A CA 1
ATOM 678 C C . ALA A 1 92 ? -9.057 -13.380 20.473 1.00 92.19 92 ALA A C 1
ATOM 680 O O . ALA A 1 92 ? -7.915 -13.567 20.892 1.00 92.19 92 ALA A O 1
ATOM 681 N N . HIS A 1 93 ? -9.333 -12.480 19.523 1.00 94.62 93 HIS A N 1
ATOM 682 C CA . HIS A 1 93 ? -8.303 -11.665 18.885 1.00 94.62 93 HIS A CA 1
ATOM 683 C C . HIS A 1 93 ? -7.933 -10.450 19.765 1.00 94.62 93 HIS A C 1
ATOM 685 O O . HIS A 1 93 ? -8.823 -9.821 20.347 1.00 94.62 93 HIS A O 1
ATOM 691 N N . PRO A 1 94 ? -6.639 -10.079 19.873 1.00 94.62 94 PRO A N 1
ATOM 692 C CA . PRO A 1 94 ? -6.182 -9.017 20.775 1.00 94.62 94 PRO A CA 1
ATOM 693 C C . PRO A 1 94 ? -6.758 -7.631 20.460 1.00 94.62 94 PRO A C 1
ATOM 695 O O . PRO A 1 94 ? -7.025 -6.873 21.387 1.00 94.62 94 PRO A O 1
ATOM 698 N N . LEU A 1 95 ? -6.980 -7.295 19.183 1.00 95.69 95 LEU A N 1
ATOM 699 C CA . LEU A 1 95 ? -7.528 -5.988 18.787 1.00 95.69 95 LEU A CA 1
ATOM 700 C C . LEU A 1 95 ? -8.979 -5.758 19.253 1.00 95.69 95 LEU A C 1
ATOM 702 O O . LEU A 1 95 ? -9.199 -4.802 19.997 1.00 95.69 95 LEU A O 1
ATOM 706 N N . PRO A 1 96 ? -9.968 -6.607 18.906 1.00 96.81 96 PRO A N 1
ATOM 707 C CA . PRO A 1 96 ? -11.327 -6.446 19.420 1.00 96.81 96 PRO A CA 1
ATOM 708 C C . PRO A 1 96 ? -11.392 -6.614 20.942 1.00 96.81 96 PRO A C 1
ATOM 710 O O . PRO A 1 96 ? -12.193 -5.944 21.589 1.00 96.81 96 PRO A O 1
ATOM 713 N N . ALA A 1 97 ? -10.524 -7.431 21.551 1.00 96.62 97 ALA A N 1
ATOM 714 C CA . ALA A 1 97 ? -10.426 -7.502 23.008 1.00 96.62 97 ALA A CA 1
ATOM 715 C C . ALA A 1 97 ? -9.960 -6.173 23.633 1.00 96.62 97 ALA A C 1
ATOM 717 O O . ALA A 1 97 ? -10.555 -5.720 24.610 1.00 96.62 97 ALA A O 1
ATOM 718 N N . ALA A 1 98 ? -8.944 -5.524 23.054 1.00 96.94 98 ALA A N 1
ATOM 719 C CA . ALA A 1 98 ? -8.464 -4.219 23.502 1.00 96.94 98 ALA A CA 1
ATOM 720 C C . ALA A 1 98 ? -9.513 -3.115 23.300 1.00 96.94 98 ALA A C 1
ATOM 722 O O . ALA A 1 98 ? -9.692 -2.287 24.190 1.00 96.94 98 ALA A O 1
ATOM 723 N N . LEU A 1 99 ? -10.234 -3.131 22.173 1.00 97.06 99 LEU A N 1
ATOM 724 C CA . LEU A 1 99 ? -11.313 -2.180 21.905 1.00 97.06 99 LEU A CA 1
ATOM 725 C C . LEU A 1 99 ? -12.467 -2.350 22.903 1.00 97.06 99 LEU A C 1
ATOM 727 O O . LEU A 1 99 ? -12.947 -1.371 23.464 1.00 97.06 99 LEU A O 1
ATOM 731 N N . LEU A 1 100 ? -12.873 -3.590 23.195 1.00 97.06 100 LEU A N 1
ATOM 732 C CA . LEU A 1 100 ? -13.907 -3.866 24.195 1.00 97.06 100 LEU A CA 1
ATOM 733 C C . LEU A 1 100 ? -13.501 -3.384 25.593 1.00 97.06 100 LEU A C 1
ATOM 735 O O . LEU A 1 100 ? -14.328 -2.853 26.332 1.00 97.06 100 LEU A O 1
ATOM 739 N N . GLU A 1 101 ? -12.236 -3.568 25.972 1.00 96.44 101 GLU A N 1
ATOM 740 C CA . GLU A 1 101 ? -11.713 -3.066 27.243 1.00 96.44 101 GLU A CA 1
ATOM 741 C C . GLU A 1 101 ? -11.720 -1.536 27.298 1.00 96.44 101 GLU A C 1
ATOM 743 O O . GLU A 1 101 ? -12.098 -0.975 28.325 1.00 96.44 101 GLU A O 1
ATOM 748 N N . ALA A 1 102 ? -11.405 -0.867 26.186 1.00 95.19 102 ALA A N 1
ATOM 749 C CA . ALA A 1 102 ? -11.522 0.581 26.078 1.00 95.19 102 ALA A CA 1
ATOM 750 C C . ALA A 1 102 ? -12.962 1.054 26.282 1.00 95.19 102 ALA A C 1
ATOM 752 O O . ALA A 1 102 ? -13.206 1.886 27.150 1.00 95.19 102 ALA A O 1
ATOM 753 N N . VAL A 1 103 ? -13.936 0.456 25.592 1.00 94.56 103 VAL A N 1
ATOM 754 C CA . VAL A 1 103 ? -15.355 0.805 25.784 1.00 94.56 103 VAL A CA 1
ATOM 755 C C . VAL A 1 103 ? -15.790 0.566 27.241 1.00 94.56 103 VAL A C 1
ATOM 757 O O . VAL A 1 103 ? -16.483 1.396 27.822 1.00 94.56 103 VAL A O 1
ATOM 760 N N . ARG A 1 104 ? -15.336 -0.520 27.887 1.00 94.81 104 ARG A N 1
ATOM 761 C CA . ARG A 1 104 ? -15.619 -0.799 29.312 1.00 94.81 104 ARG A CA 1
ATOM 762 C C . ARG A 1 104 ? -15.072 0.249 30.272 1.00 94.81 104 ARG A C 1
ATOM 764 O O . ARG A 1 104 ? -15.710 0.485 31.294 1.00 94.81 104 ARG A O 1
ATOM 771 N N . ARG A 1 105 ? -13.919 0.862 29.983 1.00 92.69 105 ARG A N 1
ATOM 772 C CA . ARG A 1 105 ? -13.372 1.948 30.817 1.00 92.69 105 ARG A CA 1
ATOM 773 C C . ARG A 1 105 ? -14.284 3.176 30.842 1.00 92.69 105 ARG A C 1
ATOM 775 O O . ARG A 1 105 ? -14.254 3.910 31.827 1.00 92.69 105 ARG A O 1
ATOM 782 N N . HIS A 1 106 ? -15.083 3.367 29.792 1.00 89.69 106 HIS A N 1
ATOM 783 C CA . HIS A 1 106 ? -15.950 4.534 29.613 1.00 89.69 106 HIS A CA 1
ATOM 784 C C . HIS A 1 106 ? -17.449 4.231 29.842 1.00 89.69 106 HIS A C 1
ATOM 786 O O . HIS A 1 106 ? -18.255 5.155 29.850 1.00 89.69 106 HIS A O 1
ATOM 792 N N . ASP A 1 107 ? -17.843 2.976 30.109 1.00 87.44 107 ASP A N 1
ATOM 793 C CA . ASP A 1 107 ? -19.220 2.612 30.510 1.00 87.44 107 ASP A CA 1
ATOM 794 C C . ASP A 1 107 ? -19.568 3.250 31.878 1.00 87.44 107 ASP A C 1
ATOM 796 O O . ASP A 1 107 ? -18.738 3.234 32.794 1.00 87.44 107 ASP A O 1
ATOM 800 N N . PRO A 1 108 ? -20.782 3.808 32.075 1.00 85.88 108 PRO A N 1
ATOM 801 C CA . PRO A 1 108 ? -21.969 3.725 31.216 1.00 85.88 108 PRO A CA 1
ATOM 802 C C . PRO A 1 108 ? -22.139 4.869 30.201 1.00 85.88 108 PRO A C 1
ATOM 804 O O . PRO A 1 108 ? -23.208 4.985 29.604 1.00 85.88 108 PRO A O 1
ATOM 807 N N . GLU A 1 109 ? -21.156 5.754 30.042 1.00 86.56 109 GLU A N 1
ATOM 808 C CA . GLU A 1 109 ? -21.294 6.918 29.166 1.00 86.56 109 GLU A CA 1
ATOM 809 C C . GLU A 1 109 ? -21.211 6.501 27.682 1.00 86.56 109 GLU A C 1
ATOM 811 O O . GLU A 1 109 ? -20.392 5.650 27.328 1.00 86.56 109 GLU A O 1
ATOM 816 N N . PRO A 1 110 ? -22.045 7.076 26.791 1.00 83.56 110 PRO A N 1
ATOM 817 C CA . PRO A 1 110 ? -21.945 6.812 25.361 1.00 83.56 110 PRO A CA 1
ATOM 818 C C . PRO A 1 110 ? -20.623 7.366 24.821 1.00 83.56 110 PRO A C 1
ATOM 820 O O . PRO A 1 110 ? -20.302 8.541 25.026 1.00 83.56 110 PRO A O 1
ATOM 823 N N . VAL A 1 111 ? -19.877 6.526 24.106 1.00 91.25 111 VAL A N 1
ATOM 824 C CA . VAL A 1 111 ? -18.579 6.871 23.513 1.00 91.25 111 VAL A CA 1
ATOM 825 C C . VAL A 1 111 ? -18.556 6.445 22.051 1.00 91.25 111 VAL A C 1
ATOM 827 O O . VAL A 1 111 ? -19.096 5.397 21.702 1.00 91.25 111 VAL A O 1
ATOM 830 N N . SER A 1 112 ? -17.969 7.251 21.173 1.00 93.75 112 SER A N 1
ATOM 831 C CA . SER A 1 112 ? -17.749 6.843 19.785 1.00 93.75 112 SER A CA 1
ATOM 832 C C . SER A 1 112 ? -16.470 6.011 19.649 1.00 93.75 112 SER A C 1
ATOM 834 O O . SER A 1 112 ? -15.490 6.194 20.377 1.00 93.75 112 SER A O 1
ATOM 836 N N . ILE A 1 113 ? -16.451 5.087 18.686 1.00 95.25 113 ILE A N 1
ATOM 837 C CA . ILE A 1 113 ? -15.254 4.295 18.380 1.00 95.25 113 ILE A CA 1
ATOM 838 C C . ILE A 1 113 ? -14.124 5.199 17.866 1.00 95.25 113 ILE A C 1
ATOM 840 O O . ILE A 1 113 ? -12.965 4.963 18.198 1.00 95.25 113 ILE A O 1
ATOM 844 N N . GLY A 1 114 ? -14.452 6.258 17.121 1.00 92.88 114 GLY A N 1
ATOM 845 C CA . GLY A 1 114 ? -13.497 7.244 16.615 1.00 92.88 114 GLY A CA 1
ATOM 846 C C . GLY A 1 114 ? -12.788 8.032 17.711 1.00 92.88 114 GLY A C 1
ATOM 847 O O . GLY A 1 114 ? -11.595 8.309 17.590 1.00 92.88 114 GLY A O 1
ATOM 848 N N . TRP A 1 115 ? -13.484 8.350 18.807 1.00 94.06 115 TRP A N 1
ATOM 849 C CA . TRP A 1 115 ? -12.861 8.978 19.971 1.00 94.06 115 TRP A CA 1
ATOM 850 C C . TRP A 1 115 ? -11.916 8.005 20.684 1.00 94.06 115 TRP A C 1
ATOM 852 O O . TRP A 1 115 ? -10.806 8.388 21.037 1.00 94.06 115 TRP A O 1
ATOM 862 N N . ILE A 1 116 ? -12.299 6.731 20.844 1.00 94.62 116 ILE A N 1
ATOM 863 C CA . ILE A 1 116 ? -11.407 5.708 21.422 1.00 94.62 116 ILE A CA 1
ATOM 864 C C . ILE A 1 116 ? -10.153 5.527 20.559 1.00 94.62 116 ILE A C 1
ATOM 866 O O . ILE A 1 116 ? -9.048 5.451 21.089 1.00 94.62 116 ILE A O 1
ATOM 870 N N . ASP A 1 117 ? -10.317 5.475 19.237 1.00 94.56 117 ASP A N 1
ATOM 871 C CA . ASP A 1 117 ? -9.216 5.275 18.294 1.00 94.56 117 ASP A CA 1
ATOM 872 C C . ASP A 1 117 ? -8.149 6.375 18.354 1.00 94.56 117 ASP A C 1
ATOM 874 O O . ASP A 1 117 ? -6.973 6.105 18.101 1.00 94.56 117 ASP A O 1
ATOM 878 N N . TRP A 1 118 ? -8.567 7.595 18.698 1.00 91.69 118 TRP A N 1
ATOM 879 C CA . TRP A 1 118 ? -7.714 8.779 18.743 1.00 91.69 118 TRP A CA 1
ATOM 880 C C . TRP A 1 118 ? -7.215 9.114 20.155 1.00 91.69 118 TRP A C 1
ATOM 882 O O . TRP A 1 118 ? -6.043 9.430 20.344 1.00 91.69 118 TRP A O 1
ATOM 892 N N . CYS A 1 119 ? -8.096 9.056 21.158 1.00 90.88 119 CYS A N 1
ATOM 893 C CA . CYS A 1 119 ? -7.844 9.583 22.501 1.00 90.88 119 CYS A CA 1
ATOM 894 C C . CYS A 1 119 ? -7.535 8.520 23.561 1.00 90.88 119 CYS A C 1
ATOM 896 O O . CYS A 1 119 ? -6.982 8.866 24.607 1.00 90.88 119 CYS A O 1
ATOM 898 N N . ASP A 1 120 ? -7.895 7.249 23.361 1.00 94.81 120 ASP A N 1
ATOM 899 C CA . ASP A 1 120 ? -7.635 6.218 24.370 1.00 94.81 120 ASP A CA 1
ATOM 900 C C . ASP A 1 120 ? -6.195 5.692 24.243 1.00 94.81 120 ASP A C 1
ATOM 902 O O . ASP A 1 120 ? -5.889 4.810 23.439 1.00 94.81 120 ASP A O 1
ATOM 906 N N . GLU A 1 121 ? -5.297 6.247 25.061 1.00 94.75 121 GLU A N 1
ATOM 907 C CA . GLU A 1 121 ? -3.857 5.950 25.032 1.00 94.75 121 GLU A CA 1
ATOM 908 C C . GLU A 1 121 ? -3.547 4.448 25.146 1.00 94.75 121 GLU A C 1
ATOM 910 O O . GLU A 1 121 ? -2.639 3.940 24.483 1.00 94.75 121 GLU A O 1
ATOM 915 N N . GLU A 1 122 ? -4.300 3.710 25.968 1.00 96.19 122 GLU A N 1
ATOM 916 C CA . GLU A 1 122 ? -4.061 2.283 26.182 1.00 96.19 122 GLU A CA 1
ATOM 917 C C . GLU A 1 122 ? -4.478 1.449 24.963 1.00 96.19 122 GLU A C 1
ATOM 919 O O . GLU A 1 122 ? -3.754 0.532 24.560 1.00 96.19 122 GLU A O 1
ATOM 924 N N . TYR A 1 123 ? -5.618 1.767 24.346 1.00 96.06 123 TYR A N 1
ATOM 925 C CA . TYR A 1 123 ? -6.044 1.146 23.096 1.00 96.06 123 TYR A CA 1
ATOM 926 C C . TYR A 1 123 ? -5.053 1.439 21.966 1.00 96.06 123 TYR A C 1
ATOM 928 O O . TYR A 1 123 ? -4.586 0.511 21.299 1.00 96.06 123 TYR A O 1
ATOM 936 N N . VAL A 1 124 ? -4.671 2.708 21.805 1.00 95.06 124 VAL A N 1
ATOM 937 C CA . VAL A 1 124 ? -3.705 3.164 20.799 1.00 95.06 124 VAL A CA 1
ATOM 938 C C . VAL A 1 124 ? -2.373 2.429 20.957 1.00 95.06 124 VAL A C 1
ATOM 940 O O . VAL A 1 124 ? -1.874 1.850 19.989 1.00 95.06 124 VAL A O 1
ATOM 943 N N . ALA A 1 125 ? -1.834 2.345 22.177 1.00 96.38 125 ALA A N 1
ATOM 944 C CA . ALA A 1 125 ? -0.593 1.626 22.454 1.00 96.38 125 ALA A CA 1
ATOM 945 C C . ALA A 1 125 ? -0.676 0.138 22.073 1.00 96.38 125 ALA A C 1
ATOM 947 O O . ALA A 1 125 ? 0.235 -0.389 21.430 1.00 96.38 125 ALA A O 1
ATOM 948 N N . ARG A 1 126 ? -1.776 -0.549 22.413 1.00 96.31 126 ARG A N 1
ATOM 949 C CA . ARG A 1 126 ? -1.970 -1.969 22.067 1.00 96.31 126 ARG A CA 1
ATOM 950 C C . ARG A 1 126 ? -2.146 -2.183 20.564 1.00 96.31 126 ARG A C 1
ATOM 952 O O . ARG A 1 126 ? -1.602 -3.145 20.023 1.00 96.31 126 ARG A O 1
ATOM 959 N N . ARG A 1 127 ? -2.852 -1.281 19.877 1.00 95.19 127 ARG A N 1
ATOM 960 C CA . ARG A 1 127 ? -2.993 -1.293 18.414 1.00 95.19 127 ARG A CA 1
ATOM 961 C C . ARG A 1 127 ? -1.635 -1.129 17.729 1.00 95.19 127 ARG A C 1
ATOM 963 O O . ARG A 1 127 ? -1.318 -1.902 16.825 1.00 95.19 127 ARG A O 1
ATOM 970 N N . HIS A 1 128 ? -0.812 -0.181 18.183 1.00 94.19 128 HIS A N 1
ATOM 971 C CA . HIS A 1 128 ? 0.544 0.013 17.660 1.00 94.19 128 HIS A CA 1
ATOM 972 C C . HIS A 1 128 ? 1.461 -1.173 17.952 1.00 94.19 128 HIS A C 1
ATOM 974 O O . HIS A 1 128 ? 2.193 -1.593 17.058 1.00 94.19 128 HIS A O 1
ATOM 980 N N . ALA A 1 129 ? 1.393 -1.744 19.157 1.00 95.31 129 ALA A N 1
ATOM 981 C CA . ALA A 1 129 ? 2.151 -2.940 19.508 1.00 95.31 129 ALA A CA 1
ATOM 982 C C . ALA A 1 129 ? 1.803 -4.098 18.562 1.00 95.31 129 ALA A C 1
ATOM 984 O O . ALA A 1 129 ? 2.699 -4.623 17.901 1.00 95.31 129 ALA A O 1
ATOM 985 N N . TYR A 1 130 ? 0.508 -4.404 18.397 1.00 94.94 130 TYR A N 1
ATOM 986 C CA . TYR A 1 130 ? 0.040 -5.432 17.462 1.00 94.94 130 TYR A CA 1
ATOM 987 C C . TYR A 1 130 ? 0.542 -5.174 16.037 1.00 94.94 130 TYR A C 1
ATOM 989 O O . TYR A 1 130 ? 1.100 -6.073 15.411 1.00 94.94 130 TYR A O 1
ATOM 997 N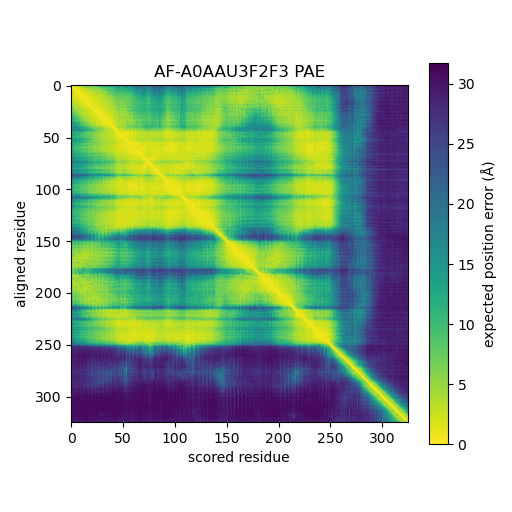 N . ARG A 1 131 ? 0.396 -3.941 15.531 1.00 92.88 131 ARG A N 1
ATOM 998 C CA . ARG A 1 131 ? 0.874 -3.582 14.190 1.00 92.88 131 ARG A CA 1
ATOM 999 C C . ARG A 1 131 ? 2.381 -3.807 14.057 1.00 92.88 131 ARG A C 1
ATOM 1001 O O . ARG A 1 131 ? 2.799 -4.471 13.120 1.00 92.88 131 ARG A O 1
ATOM 1008 N N . SER A 1 132 ? 3.182 -3.341 15.014 1.00 92.50 132 SER A N 1
ATOM 1009 C CA . SER A 1 132 ? 4.640 -3.508 14.976 1.00 92.50 132 SER A CA 1
ATOM 1010 C C . SER A 1 132 ? 5.081 -4.976 15.031 1.00 92.50 132 SER A C 1
ATOM 1012 O O . SER A 1 132 ? 5.989 -5.373 14.303 1.00 92.50 132 SER A O 1
ATOM 1014 N N . GLU A 1 133 ? 4.413 -5.802 15.844 1.00 93.88 133 GLU A N 1
ATOM 1015 C CA . GLU A 1 133 ? 4.681 -7.239 15.945 1.00 93.88 133 GLU A CA 1
ATOM 1016 C C . GLU A 1 133 ? 4.369 -7.961 14.634 1.00 93.88 133 GLU A C 1
ATOM 1018 O O . GLU A 1 133 ? 5.118 -8.849 14.228 1.00 93.88 133 GLU A O 1
ATOM 1023 N N . ARG A 1 134 ? 3.286 -7.573 13.951 1.00 90.50 134 ARG A N 1
ATOM 1024 C CA . ARG A 1 134 ? 2.894 -8.160 12.665 1.00 90.50 134 ARG A CA 1
ATOM 1025 C C . ARG A 1 134 ? 3.736 -7.656 11.504 1.00 90.50 134 ARG A C 1
ATOM 1027 O O . ARG A 1 134 ? 4.144 -8.461 10.669 1.00 90.50 134 ARG A O 1
ATOM 1034 N N . ASP A 1 135 ? 4.084 -6.376 11.492 1.00 89.50 135 ASP A N 1
ATOM 1035 C CA . ASP A 1 135 ? 4.983 -5.799 10.492 1.00 89.50 135 ASP A CA 1
ATOM 1036 C C . ASP A 1 135 ? 6.386 -6.422 10.578 1.00 89.50 135 ASP A C 1
ATOM 1038 O O . ASP A 1 135 ? 7.020 -6.652 9.551 1.00 89.50 135 ASP A O 1
ATOM 1042 N N . ALA A 1 136 ? 6.846 -6.810 11.774 1.00 87.94 136 ALA A N 1
ATOM 1043 C CA . ALA A 1 136 ? 8.110 -7.530 11.956 1.00 87.94 136 ALA A CA 1
ATOM 1044 C C . ALA A 1 136 ? 8.119 -8.955 11.362 1.00 87.94 136 ALA A C 1
ATOM 1046 O O . ALA A 1 136 ? 9.193 -9.530 11.172 1.00 87.94 136 ALA A O 1
ATOM 1047 N N . LEU A 1 137 ? 6.948 -9.538 11.075 1.00 87.38 137 LEU A N 1
ATOM 1048 C CA . LEU A 1 137 ? 6.821 -10.840 10.408 1.00 87.38 137 LEU A CA 1
ATOM 1049 C C . LEU A 1 137 ? 6.825 -10.722 8.880 1.00 87.38 137 LEU A C 1
ATOM 1051 O O . LEU A 1 137 ? 6.935 -11.744 8.195 1.00 87.38 137 LEU A O 1
ATOM 1055 N N . LEU A 1 138 ? 6.697 -9.508 8.334 1.00 84.44 138 LEU A N 1
ATOM 1056 C CA . LEU A 1 138 ? 6.740 -9.305 6.894 1.00 84.44 138 LEU A CA 1
ATOM 1057 C C . LEU A 1 138 ? 8.144 -9.624 6.365 1.00 84.44 138 LEU A C 1
ATOM 1059 O O . LEU A 1 138 ? 9.149 -9.264 6.985 1.00 84.44 138 LEU A O 1
ATOM 1063 N N . PRO A 1 139 ? 8.244 -10.293 5.203 1.00 80.81 139 PRO A N 1
ATOM 1064 C CA . PRO A 1 139 ? 9.530 -10.490 4.565 1.00 80.81 139 PRO A CA 1
ATOM 1065 C C . PRO A 1 139 ? 10.132 -9.129 4.223 1.00 80.81 139 PRO A C 1
ATOM 1067 O O . PRO A 1 139 ? 9.426 -8.213 3.801 1.00 80.81 139 PRO A O 1
ATOM 1070 N N . GLU A 1 140 ? 11.451 -9.016 4.347 1.00 77.38 140 GLU A N 1
ATOM 1071 C CA . GLU A 1 140 ? 12.166 -7.832 3.886 1.00 77.38 140 GLU A CA 1
ATOM 1072 C C . GLU A 1 140 ? 11.957 -7.696 2.372 1.00 77.38 140 GLU A C 1
ATOM 1074 O O . GLU A 1 140 ? 12.498 -8.463 1.569 1.00 77.38 140 GLU A O 1
ATOM 1079 N N . ILE A 1 141 ? 11.104 -6.749 1.977 1.00 71.12 141 ILE A N 1
ATOM 1080 C CA . ILE A 1 141 ? 10.829 -6.475 0.572 1.00 71.12 141 ILE A CA 1
ATOM 1081 C C . ILE A 1 141 ? 12.086 -5.811 0.007 1.00 71.12 141 ILE A C 1
ATOM 1083 O O . ILE A 1 141 ? 12.488 -4.762 0.520 1.00 71.12 141 ILE A O 1
ATOM 1087 N N . PRO A 1 142 ? 12.717 -6.376 -1.043 1.00 66.56 142 PRO A N 1
ATOM 1088 C CA . PRO A 1 142 ? 13.867 -5.752 -1.671 1.00 66.56 142 PRO A CA 1
ATOM 1089 C C . PRO A 1 142 ? 13.472 -4.359 -2.148 1.00 66.56 142 PRO A C 1
ATOM 1091 O O . PRO A 1 142 ? 12.738 -4.213 -3.131 1.00 66.56 142 PRO A O 1
ATOM 1094 N N . ARG A 1 143 ? 13.945 -3.332 -1.440 1.00 63.09 143 ARG A N 1
ATOM 1095 C CA . ARG A 1 143 ? 13.692 -1.958 -1.848 1.00 63.09 143 ARG A CA 1
ATOM 1096 C C . ARG A 1 143 ? 14.356 -1.735 -3.193 1.00 63.09 143 ARG A C 1
ATOM 1098 O O . ARG A 1 143 ? 15.475 -2.199 -3.462 1.00 63.09 143 ARG A O 1
ATOM 1105 N N . MET A 1 144 ? 13.642 -1.031 -4.063 1.00 59.81 144 MET A N 1
ATOM 1106 C CA . MET A 1 144 ? 14.312 -0.408 -5.187 1.00 59.81 144 MET A CA 1
ATOM 1107 C C . MET A 1 144 ? 15.423 0.462 -4.579 1.00 59.81 144 MET A C 1
ATOM 1109 O O . MET A 1 144 ? 15.215 1.022 -3.511 1.00 59.81 144 MET A O 1
ATOM 1113 N N . PRO A 1 145 ? 16.638 0.521 -5.145 1.00 58.09 145 PRO A N 1
ATOM 1114 C CA . PRO A 1 145 ? 17.584 1.530 -4.702 1.00 58.09 145 PRO A CA 1
ATOM 1115 C C . PRO A 1 145 ? 16.946 2.887 -4.993 1.00 58.09 145 PRO A C 1
ATOM 1117 O O . PRO A 1 145 ? 16.965 3.334 -6.143 1.00 58.09 145 PRO A O 1
ATOM 1120 N N . ASP A 1 146 ? 16.337 3.466 -3.967 1.00 54.19 146 ASP A N 1
ATOM 1121 C CA . ASP A 1 146 ? 15.756 4.791 -4.004 1.00 54.19 146 ASP A CA 1
ATOM 1122 C C . ASP A 1 146 ? 16.912 5.743 -4.319 1.00 54.19 146 ASP A C 1
ATOM 1124 O O . ASP A 1 146 ? 18.043 5.577 -3.847 1.00 54.19 146 ASP A O 1
ATOM 1128 N N . GLY A 1 147 ? 16.692 6.651 -5.269 1.00 53.28 147 GLY A N 1
ATOM 1129 C CA . GLY A 1 147 ? 17.735 7.554 -5.769 1.00 53.28 147 GLY A CA 1
ATOM 1130 C C . GLY A 1 147 ? 18.300 8.481 -4.687 1.00 53.28 147 GLY A C 1
ATOM 1131 O O . GLY A 1 147 ? 19.319 9.142 -4.913 1.00 53.28 147 GLY A O 1
ATOM 1132 N N . GLU A 1 148 ? 17.664 8.494 -3.519 1.00 48.44 148 GLU A N 1
ATOM 1133 C CA . GLU A 1 148 ? 18.037 9.239 -2.334 1.00 48.44 148 GLU A CA 1
ATOM 1134 C C . GLU A 1 148 ? 19.434 8.832 -1.846 1.00 48.44 148 GLU A C 1
ATOM 1136 O O . GLU A 1 148 ? 19.724 7.691 -1.482 1.00 48.44 148 GLU A O 1
ATOM 1141 N N . GLY A 1 149 ? 20.357 9.792 -1.896 1.00 54.69 149 GLY A N 1
ATOM 1142 C CA . GLY A 1 149 ? 21.717 9.639 -1.373 1.00 54.69 149 GLY A CA 1
ATOM 1143 C C . GLY A 1 149 ? 22.821 9.461 -2.416 1.00 54.69 149 GLY A C 1
ATOM 1144 O O . GLY A 1 149 ? 23.951 9.124 -2.057 1.00 54.69 149 GLY A O 1
AT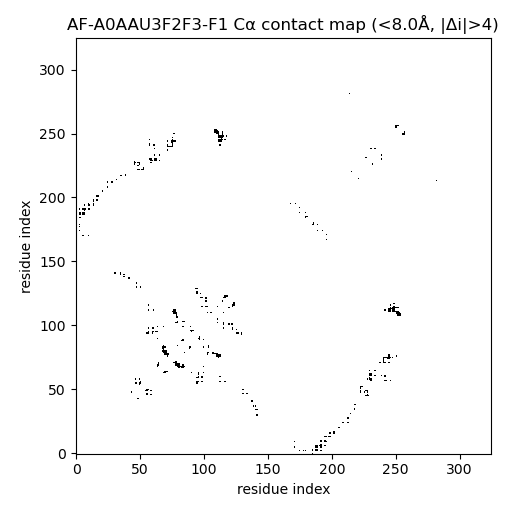OM 1145 N N . ARG A 1 150 ? 22.562 9.689 -3.712 1.00 58.09 150 ARG A N 1
ATOM 1146 C CA . ARG A 1 150 ? 23.573 9.486 -4.770 1.00 58.09 150 ARG A CA 1
ATOM 1147 C C . ARG A 1 150 ? 23.794 10.706 -5.661 1.00 58.09 150 ARG A C 1
ATOM 1149 O O . ARG A 1 150 ? 23.842 10.592 -6.883 1.00 58.09 150 ARG A O 1
ATOM 1156 N N . GLN A 1 151 ? 24.078 11.850 -5.041 1.00 71.69 151 GLN A N 1
ATOM 1157 C CA . GLN A 1 151 ? 24.510 13.073 -5.734 1.00 71.69 151 GLN A CA 1
ATOM 1158 C C . GLN A 1 151 ? 25.681 12.816 -6.705 1.00 71.69 151 GLN A C 1
ATOM 1160 O O . GLN A 1 151 ? 25.697 13.329 -7.819 1.00 71.69 151 GLN A O 1
ATOM 1165 N N . LEU A 1 152 ? 26.617 11.926 -6.348 1.00 71.00 152 LEU A N 1
ATOM 1166 C CA . LEU A 1 152 ? 27.705 11.510 -7.243 1.00 71.00 152 LEU A CA 1
ATOM 1167 C C . LEU A 1 152 ? 27.214 10.772 -8.496 1.00 71.00 152 LEU A C 1
ATOM 1169 O O . LEU A 1 152 ? 27.766 10.983 -9.573 1.00 71.00 152 LEU A O 1
ATOM 1173 N N . LEU A 1 153 ? 26.180 9.931 -8.392 1.00 74.44 153 LEU A N 1
ATOM 1174 C CA . LEU A 1 153 ? 25.607 9.280 -9.573 1.00 74.44 153 LEU A CA 1
ATOM 1175 C C . LEU A 1 153 ? 24.799 10.257 -10.417 1.00 74.44 153 LEU A C 1
ATOM 1177 O O . LEU A 1 153 ? 24.841 10.128 -11.634 1.00 74.44 153 LEU A O 1
ATOM 1181 N N . ALA A 1 154 ? 24.122 11.230 -9.804 1.00 76.00 154 ALA A N 1
ATOM 1182 C CA . ALA A 1 154 ? 23.459 12.308 -10.532 1.00 76.00 154 ALA A CA 1
ATOM 1183 C C . ALA A 1 154 ? 24.482 13.137 -11.331 1.00 76.00 154 ALA A C 1
ATOM 1185 O O . ALA A 1 154 ? 24.315 13.334 -12.533 1.00 76.00 154 ALA A O 1
ATOM 1186 N N . CYS A 1 155 ? 25.614 13.505 -10.718 1.00 80.38 155 CYS A N 1
ATOM 1187 C CA . CYS A 1 155 ? 26.722 14.170 -11.409 1.00 80.38 155 CYS A CA 1
ATOM 1188 C C . CYS A 1 155 ? 27.318 13.302 -12.529 1.00 80.38 155 CYS A C 1
ATOM 1190 O O . CYS A 1 155 ? 27.534 13.788 -13.638 1.00 80.38 155 CYS A O 1
ATOM 1192 N N . CYS A 1 156 ? 27.560 12.009 -12.285 1.00 82.25 156 CYS A N 1
ATOM 1193 C CA . CYS A 1 156 ? 28.043 11.092 -13.320 1.00 82.25 156 CYS A CA 1
ATOM 1194 C C . CYS A 1 156 ? 27.031 10.906 -14.460 1.00 82.25 156 CYS A C 1
ATOM 1196 O O . CYS A 1 156 ? 27.440 10.812 -15.616 1.00 82.25 156 CYS A O 1
ATOM 1198 N N . ALA A 1 157 ? 25.731 10.870 -14.158 1.00 80.12 157 ALA A N 1
ATOM 1199 C CA . ALA A 1 157 ? 24.671 10.796 -15.155 1.00 80.12 157 ALA A CA 1
ATOM 1200 C C . ALA A 1 157 ? 24.634 12.072 -16.006 1.00 80.12 157 ALA A C 1
ATOM 1202 O O . ALA A 1 157 ? 24.643 11.973 -17.229 1.00 80.12 157 ALA A O 1
ATOM 1203 N N . CYS A 1 158 ? 24.714 13.253 -15.385 1.00 84.50 158 CYS A N 1
ATOM 1204 C CA . CYS A 1 158 ? 24.790 14.539 -16.082 1.00 84.50 158 CYS A CA 1
ATOM 1205 C C . CYS A 1 158 ? 26.026 14.627 -17.000 1.00 84.50 158 CYS A C 1
ATOM 1207 O O . CYS A 1 158 ? 25.919 14.954 -18.185 1.00 84.50 158 CYS A O 1
ATOM 1209 N N . MET A 1 159 ? 27.202 14.226 -16.506 1.00 86.31 159 MET A N 1
ATOM 1210 C CA . MET A 1 159 ? 28.415 14.125 -17.327 1.00 86.31 159 MET A CA 1
ATOM 1211 C C . MET A 1 159 ? 28.254 13.116 -18.474 1.00 86.31 159 MET A C 1
ATOM 1213 O O . MET A 1 159 ? 28.706 13.359 -19.590 1.00 86.31 159 MET A O 1
ATOM 1217 N N . GLY A 1 160 ? 27.581 11.991 -18.231 1.00 84.81 160 GLY A N 1
ATOM 1218 C CA . GLY A 1 160 ? 27.267 11.005 -19.265 1.00 84.81 160 GLY A CA 1
ATOM 1219 C C . GLY A 1 160 ? 26.362 11.569 -20.363 1.00 84.81 160 GLY A C 1
ATOM 1220 O O . GLY A 1 160 ? 26.646 11.377 -21.544 1.00 84.81 160 GLY A O 1
ATOM 1221 N N . VAL A 1 161 ? 25.315 12.308 -19.989 1.00 85.25 161 VAL A N 1
ATOM 1222 C CA . VAL A 1 161 ? 24.378 12.949 -20.925 1.00 85.25 161 VAL A CA 1
ATOM 1223 C C . VAL A 1 161 ? 25.077 14.032 -21.747 1.00 85.25 161 VAL A C 1
ATOM 1225 O O . VAL A 1 161 ? 24.956 14.045 -22.970 1.00 85.25 161 VAL A O 1
ATOM 1228 N N . THR A 1 162 ? 25.877 14.898 -21.121 1.00 86.56 162 THR A N 1
ATOM 1229 C CA . THR A 1 162 ? 26.631 15.947 -21.836 1.00 86.56 162 THR A CA 1
ATOM 1230 C C . THR A 1 162 ? 27.661 15.362 -22.812 1.00 86.56 162 THR A C 1
ATOM 1232 O O . THR A 1 162 ? 27.787 15.831 -23.949 1.00 86.56 162 THR A O 1
ATOM 1235 N N . LEU A 1 163 ? 28.357 14.286 -22.430 1.00 87.06 163 LEU A N 1
ATOM 1236 C CA . LEU A 1 163 ? 29.245 13.543 -23.330 1.00 87.06 163 LEU A CA 1
ATOM 1237 C C . LEU A 1 163 ? 28.480 12.886 -24.488 1.00 87.06 163 LEU A C 1
ATOM 1239 O O . LEU A 1 163 ? 28.951 12.908 -25.624 1.00 87.06 163 LEU A O 1
ATOM 1243 N N . LEU A 1 164 ? 27.291 12.340 -24.231 1.00 87.12 164 LEU A N 1
ATOM 1244 C CA . LEU A 1 164 ? 26.458 11.734 -25.268 1.00 87.12 164 LEU A CA 1
ATOM 1245 C C . LEU A 1 164 ? 25.957 12.779 -26.276 1.00 87.12 164 LEU A C 1
ATOM 1247 O O . LEU A 1 164 ? 26.055 12.555 -27.482 1.00 87.12 164 LEU A O 1
ATOM 1251 N N . LEU A 1 165 ? 25.487 13.935 -25.797 1.00 87.88 165 LEU A N 1
ATOM 1252 C CA . LEU A 1 165 ? 25.036 15.048 -26.637 1.00 87.88 165 LEU A CA 1
ATOM 1253 C C . LEU A 1 165 ? 26.182 15.621 -27.476 1.00 87.88 165 LEU A C 1
ATOM 1255 O O . LEU A 1 165 ? 26.034 15.809 -28.683 1.00 87.88 165 LEU A O 1
ATOM 1259 N N . SER A 1 166 ? 27.350 15.848 -26.868 1.00 85.94 166 SER A N 1
ATOM 1260 C CA . SER A 1 166 ? 28.527 16.328 -27.603 1.00 85.94 166 SER A CA 1
ATOM 1261 C C . SER A 1 166 ? 28.998 15.327 -28.664 1.00 85.94 166 SER A C 1
ATOM 1263 O O . SER A 1 166 ? 29.304 15.736 -29.787 1.00 85.94 166 SER A O 1
ATOM 1265 N N . PHE A 1 167 ? 28.984 14.022 -28.364 1.00 88.31 167 PHE A N 1
ATOM 1266 C CA . PHE A 1 167 ? 29.256 12.971 -29.347 1.00 88.31 167 PHE A CA 1
ATOM 1267 C C . PHE A 1 167 ? 28.237 12.982 -30.490 1.00 88.31 167 PHE A C 1
ATOM 1269 O O . PHE A 1 167 ? 28.632 12.917 -31.654 1.00 88.31 167 PHE A O 1
ATOM 1276 N N . TRP A 1 168 ? 26.944 13.098 -30.179 1.00 87.62 168 TRP A N 1
ATOM 1277 C CA . TRP A 1 168 ? 25.871 13.139 -31.172 1.00 87.62 168 TRP A CA 1
ATOM 1278 C C . TRP A 1 168 ? 26.032 14.334 -32.122 1.00 87.62 168 TRP A C 1
ATOM 1280 O O . TRP A 1 168 ? 26.028 14.157 -33.342 1.00 87.62 168 TRP A O 1
ATOM 1290 N N . CYS A 1 169 ? 26.289 15.530 -31.580 1.00 87.88 169 CYS A N 1
ATOM 1291 C CA . CYS A 1 169 ? 26.561 16.739 -32.360 1.00 87.88 169 CYS A CA 1
ATOM 1292 C C . CYS A 1 169 ? 27.800 16.582 -33.251 1.00 87.88 169 CYS A C 1
ATOM 1294 O O . CYS A 1 169 ? 27.745 16.872 -34.447 1.00 87.88 169 CYS A O 1
ATOM 1296 N N . LEU A 1 170 ? 28.913 16.087 -32.697 1.00 87.00 170 LEU A N 1
ATOM 1297 C CA . LEU A 1 170 ? 30.151 15.876 -33.450 1.00 87.00 170 LEU A CA 1
ATOM 1298 C C . LEU A 1 170 ? 29.949 14.863 -34.585 1.00 87.00 170 LEU A C 1
ATOM 1300 O O . LEU A 1 170 ? 30.372 15.105 -35.716 1.00 87.00 170 LEU A O 1
ATOM 1304 N N . ALA A 1 171 ? 29.284 13.744 -34.296 1.00 84.69 171 ALA A N 1
ATOM 1305 C CA . ALA A 1 171 ? 28.978 12.712 -35.274 1.00 84.69 171 ALA A CA 1
ATOM 1306 C C . ALA A 1 171 ? 28.075 13.251 -36.391 1.00 84.69 171 ALA A C 1
ATOM 1308 O O . ALA A 1 171 ? 28.370 13.020 -37.562 1.00 84.69 171 ALA A O 1
ATOM 1309 N N . GLY A 1 172 ? 27.037 14.021 -36.048 1.00 83.31 172 GLY A N 1
ATOM 1310 C CA . GLY A 1 172 ? 26.152 14.675 -37.012 1.00 83.31 172 GLY A CA 1
ATOM 1311 C C . GLY A 1 172 ? 26.895 15.647 -37.931 1.00 83.31 172 GLY A C 1
ATOM 1312 O O . GLY A 1 172 ? 26.771 15.555 -39.153 1.00 83.31 172 GLY A O 1
ATOM 1313 N N . VAL A 1 173 ? 27.739 16.520 -37.370 1.00 87.12 173 VAL A N 1
ATOM 1314 C CA . VAL A 1 173 ? 28.564 17.459 -38.152 1.00 87.12 173 VAL A CA 1
ATOM 1315 C C . VAL A 1 173 ? 29.509 16.712 -39.095 1.00 87.12 173 VAL A C 1
ATOM 1317 O O . VAL A 1 173 ? 29.602 17.059 -40.272 1.00 87.12 173 VAL A O 1
ATOM 1320 N N . LEU A 1 174 ? 30.184 15.660 -38.619 1.00 84.06 174 LEU A N 1
ATOM 1321 C CA . LEU A 1 174 ? 31.073 14.847 -39.455 1.00 84.06 174 LEU A CA 1
ATOM 1322 C C . LEU A 1 174 ? 30.320 14.150 -40.594 1.00 84.06 174 LEU A C 1
ATOM 1324 O O . LEU A 1 174 ? 30.851 14.059 -41.699 1.00 84.06 174 LEU A O 1
ATOM 1328 N N . LEU A 1 175 ? 29.086 13.703 -40.352 1.00 83.25 175 LEU A N 1
ATOM 1329 C CA . LEU A 1 175 ? 28.239 13.049 -41.351 1.00 83.25 175 LEU A CA 1
ATOM 1330 C C . LEU A 1 175 ? 27.794 14.028 -42.453 1.00 83.25 175 LEU A C 1
ATOM 1332 O O . LEU A 1 175 ? 27.756 13.651 -43.621 1.00 83.25 175 LEU A O 1
ATOM 1336 N N . VAL A 1 176 ? 27.532 15.293 -42.101 1.00 84.25 176 VAL A N 1
ATOM 1337 C CA . VAL A 1 176 ? 27.185 16.365 -43.055 1.00 84.25 176 VAL A CA 1
ATOM 1338 C C . VAL A 1 176 ? 28.405 16.842 -43.850 1.00 84.25 176 VAL A C 1
ATOM 1340 O O . VAL A 1 176 ? 28.314 17.075 -45.056 1.00 84.25 176 VAL A O 1
ATOM 1343 N N . MET A 1 177 ? 29.556 16.988 -43.190 1.00 84.25 177 MET A N 1
ATOM 1344 C CA . MET A 1 177 ? 30.767 17.545 -43.803 1.00 84.25 177 MET A CA 1
ATOM 1345 C C . MET A 1 177 ? 31.528 16.531 -44.667 1.00 84.25 177 MET A C 1
ATOM 1347 O O . MET A 1 177 ? 32.162 16.910 -45.655 1.00 84.25 177 MET A O 1
ATOM 1351 N N . ALA A 1 178 ? 31.484 15.242 -44.325 1.00 77.25 178 ALA A N 1
ATOM 1352 C CA . ALA A 1 178 ? 32.194 14.207 -45.065 1.00 77.25 178 ALA A CA 1
ATOM 1353 C C . ALA A 1 178 ? 31.350 13.680 -46.231 1.00 77.25 178 ALA A C 1
ATOM 1355 O O . ALA A 1 178 ? 30.466 12.848 -46.043 1.00 77.25 178 ALA A O 1
ATOM 1356 N N . ARG A 1 179 ? 31.667 14.094 -47.466 1.00 75.94 179 ARG A N 1
ATOM 1357 C CA . ARG A 1 179 ? 31.056 13.498 -48.664 1.00 75.94 179 ARG A CA 1
ATOM 1358 C C . ARG A 1 179 ? 31.517 12.038 -48.821 1.00 75.94 179 ARG A C 1
ATOM 1360 O O . ARG A 1 179 ? 32.721 11.821 -48.966 1.00 75.94 179 ARG A O 1
ATOM 1367 N N . PRO A 1 180 ? 30.615 11.041 -48.792 1.00 76.75 180 PRO A N 1
ATOM 1368 C CA . PRO A 1 180 ? 30.985 9.641 -48.992 1.00 76.75 180 PRO A CA 1
ATOM 1369 C C . PRO A 1 180 ? 31.367 9.382 -50.457 1.00 76.75 180 PRO A C 1
ATOM 1371 O O . PRO A 1 180 ? 30.644 9.764 -51.379 1.00 76.75 180 PRO A O 1
ATOM 1374 N N . HIS A 1 181 ? 32.494 8.706 -50.678 1.00 76.25 181 HIS A N 1
ATOM 1375 C CA . HIS A 1 181 ? 32.997 8.349 -52.002 1.00 76.25 181 HIS A CA 1
ATOM 1376 C C . HIS A 1 181 ? 33.003 6.820 -52.145 1.00 76.25 181 HIS A C 1
ATOM 1378 O O . HIS A 1 181 ? 33.962 6.135 -51.803 1.00 76.25 181 HIS A O 1
ATOM 1384 N N . GLY A 1 182 ? 31.902 6.275 -52.670 1.00 83.81 182 GLY A N 1
ATOM 1385 C CA . GLY A 1 182 ? 31.757 4.847 -52.976 1.00 83.81 182 GLY A CA 1
ATOM 1386 C C . GLY A 1 182 ? 30.710 4.118 -52.129 1.00 83.81 182 GLY A C 1
ATOM 1387 O O . GLY A 1 182 ? 30.280 4.589 -51.080 1.00 83.81 182 GLY A O 1
ATOM 1388 N N . VAL A 1 183 ? 30.280 2.947 -52.610 1.00 82.31 183 VAL A N 1
ATOM 1389 C CA . VAL A 1 183 ? 29.129 2.191 -52.070 1.00 82.31 183 VAL A CA 1
ATOM 1390 C C . VAL A 1 183 ? 29.314 1.807 -50.597 1.00 82.31 183 VAL A C 1
ATOM 1392 O O . VAL A 1 183 ? 28.381 1.907 -49.806 1.00 82.31 183 VAL A O 1
ATOM 1395 N N . LEU A 1 184 ? 30.530 1.415 -50.209 1.00 79.25 184 LEU A N 1
ATOM 1396 C CA . LEU A 1 184 ? 30.843 1.008 -48.837 1.00 79.25 184 LEU A CA 1
ATOM 1397 C C . LEU A 1 184 ? 30.827 2.196 -47.859 1.00 79.25 184 LEU A C 1
ATOM 1399 O O . LEU A 1 184 ? 30.415 2.045 -46.712 1.00 79.25 184 LEU A O 1
ATOM 1403 N N . GLU A 1 185 ? 31.212 3.389 -48.317 1.00 79.31 185 GLU A N 1
ATOM 1404 C CA . GLU A 1 185 ? 31.144 4.609 -47.506 1.00 79.31 185 GLU A CA 1
ATOM 1405 C C . GLU A 1 185 ? 29.707 5.117 -47.356 1.00 79.31 185 GLU A C 1
ATOM 1407 O O . GLU A 1 185 ? 29.341 5.584 -46.282 1.00 79.31 185 GLU A O 1
ATOM 1412 N N . TRP A 1 186 ? 28.872 4.950 -48.387 1.00 82.81 186 TRP A N 1
ATOM 1413 C CA . TRP A 1 186 ? 27.431 5.205 -48.305 1.00 82.81 186 TRP A CA 1
ATOM 1414 C C . TRP A 1 186 ? 26.724 4.260 -47.330 1.00 82.81 186 TRP A C 1
ATOM 1416 O O . TRP A 1 186 ? 25.910 4.711 -46.529 1.00 82.81 186 TRP A O 1
ATOM 1426 N N . ALA A 1 187 ? 27.061 2.968 -47.353 1.00 83.38 187 ALA A N 1
ATOM 1427 C CA . ALA A 1 187 ? 26.519 2.001 -46.401 1.00 83.38 187 ALA A CA 1
ATOM 1428 C C . ALA A 1 187 ? 26.916 2.342 -44.953 1.00 83.38 187 ALA A C 1
ATOM 1430 O O . ALA A 1 187 ? 26.082 2.286 -44.052 1.00 83.38 187 ALA A O 1
ATOM 1431 N N . ALA A 1 188 ? 28.171 2.748 -44.735 1.00 80.00 188 ALA A N 1
ATOM 1432 C CA . ALA A 1 188 ? 28.653 3.172 -43.423 1.00 80.00 188 ALA A CA 1
ATOM 1433 C C . ALA A 1 188 ? 27.977 4.468 -42.939 1.00 80.00 188 ALA A C 1
ATOM 1435 O O . ALA A 1 188 ? 27.563 4.538 -41.784 1.00 80.00 188 ALA A O 1
ATOM 1436 N N . ALA A 1 189 ? 27.795 5.457 -43.820 1.00 81.00 189 ALA A N 1
ATOM 1437 C CA . ALA A 1 189 ? 27.068 6.683 -43.501 1.00 81.00 189 ALA A CA 1
ATOM 1438 C C . ALA A 1 189 ? 25.608 6.386 -43.121 1.00 81.00 189 ALA A C 1
ATOM 1440 O O . ALA A 1 189 ? 25.144 6.856 -42.088 1.00 81.00 189 ALA A O 1
ATOM 1441 N N . ALA A 1 190 ? 24.913 5.538 -43.889 1.00 84.50 190 ALA A N 1
ATOM 1442 C CA . ALA A 1 190 ? 23.546 5.119 -43.577 1.00 84.50 190 ALA A CA 1
ATOM 1443 C C . ALA A 1 190 ? 23.452 4.393 -42.223 1.00 84.50 190 ALA A C 1
ATOM 1445 O O . ALA A 1 190 ? 22.538 4.662 -41.444 1.00 84.50 190 ALA A O 1
ATOM 1446 N N . ALA A 1 191 ? 24.415 3.519 -41.908 1.00 82.75 191 ALA A N 1
ATOM 1447 C CA . ALA A 1 191 ? 24.490 2.851 -40.610 1.00 82.75 191 ALA A CA 1
ATOM 1448 C C . ALA A 1 191 ? 24.722 3.845 -39.456 1.00 82.75 191 ALA A C 1
ATOM 1450 O O . ALA A 1 191 ? 24.069 3.740 -38.418 1.00 82.75 191 ALA A O 1
ATOM 1451 N N . ALA A 1 192 ? 25.600 4.836 -39.642 1.00 83.44 192 ALA A N 1
ATOM 1452 C CA . ALA A 1 192 ? 25.827 5.896 -38.662 1.00 83.44 192 ALA A CA 1
ATOM 1453 C C . ALA A 1 192 ? 24.574 6.769 -38.464 1.00 83.44 192 ALA A C 1
ATOM 1455 O O . ALA A 1 192 ? 24.206 7.053 -37.327 1.00 83.44 192 ALA A O 1
ATOM 1456 N N . THR A 1 193 ? 23.862 7.132 -39.537 1.00 84.38 193 THR A N 1
ATOM 1457 C CA . THR A 1 193 ? 22.590 7.868 -39.447 1.00 84.38 193 THR A CA 1
ATOM 1458 C C . THR A 1 193 ? 21.527 7.061 -38.703 1.00 84.38 193 THR A C 1
ATOM 1460 O O . THR A 1 193 ? 20.874 7.595 -37.811 1.00 84.38 193 THR A O 1
ATOM 1463 N N . ALA A 1 194 ? 21.383 5.769 -39.012 1.00 86.19 194 ALA A N 1
ATOM 1464 C CA . ALA A 1 194 ? 20.448 4.889 -38.316 1.00 86.19 194 ALA A CA 1
ATOM 1465 C C . ALA A 1 194 ? 20.790 4.748 -36.823 1.00 86.19 194 ALA A C 1
ATOM 1467 O O . ALA A 1 194 ? 19.893 4.758 -35.984 1.00 86.19 194 ALA A O 1
ATOM 1468 N N . GLY A 1 195 ? 22.076 4.667 -36.473 1.00 80.81 195 GLY A N 1
ATOM 1469 C CA . GLY A 1 195 ? 22.517 4.616 -35.080 1.00 80.81 195 GLY A CA 1
ATOM 1470 C C . GLY A 1 195 ? 22.276 5.923 -34.313 1.00 80.81 195 GLY A C 1
ATOM 1471 O O . GLY A 1 195 ? 21.842 5.877 -33.166 1.00 80.81 195 GLY A O 1
ATOM 1472 N N . LEU A 1 196 ? 22.477 7.086 -34.945 1.00 84.12 196 LEU A N 1
ATOM 1473 C CA . LEU A 1 196 ? 22.140 8.389 -34.352 1.00 84.12 196 LEU A CA 1
ATOM 1474 C C . LEU A 1 196 ? 20.628 8.563 -34.171 1.00 84.12 196 LEU A C 1
ATOM 1476 O O . LEU A 1 196 ? 20.200 9.091 -33.146 1.00 84.12 196 LEU A O 1
ATOM 1480 N N . ALA A 1 197 ? 19.829 8.085 -35.129 1.00 86.56 197 ALA A N 1
ATOM 1481 C CA . ALA A 1 197 ? 18.376 8.046 -35.004 1.00 86.56 197 ALA A CA 1
ATOM 1482 C C . ALA A 1 197 ? 17.938 7.103 -33.872 1.00 86.56 197 ALA A C 1
ATOM 1484 O O . ALA A 1 197 ? 17.074 7.455 -33.081 1.00 86.56 197 ALA A O 1
ATOM 1485 N N . ALA A 1 198 ? 18.570 5.935 -33.725 1.00 85.38 198 ALA A N 1
ATOM 1486 C CA . ALA A 1 198 ? 18.301 5.047 -32.598 1.00 85.38 198 ALA A CA 1
ATOM 1487 C C . ALA A 1 198 ? 18.651 5.706 -31.254 1.00 85.38 198 ALA A C 1
ATOM 1489 O O . ALA A 1 198 ? 17.902 5.553 -30.297 1.00 85.38 198 ALA A O 1
ATOM 1490 N N . LEU A 1 199 ? 19.753 6.456 -31.162 1.00 86.44 199 LEU A N 1
ATOM 1491 C CA . LEU A 1 199 ? 20.096 7.205 -29.948 1.00 86.44 199 LEU A CA 1
ATOM 1492 C C . LEU A 1 199 ? 19.075 8.303 -29.622 1.00 86.44 199 LEU A C 1
ATOM 1494 O O . LEU A 1 199 ? 18.803 8.525 -28.449 1.00 86.44 199 LEU A O 1
ATOM 1498 N N . TRP A 1 200 ? 18.482 8.940 -30.635 1.00 87.25 200 TRP A N 1
ATOM 1499 C CA . TRP A 1 200 ? 17.410 9.923 -30.448 1.00 87.25 200 TRP A CA 1
ATOM 1500 C C . TRP A 1 200 ? 16.181 9.319 -29.749 1.00 87.25 200 TRP A C 1
ATOM 1502 O O . TRP A 1 200 ? 15.632 9.926 -28.841 1.00 87.25 200 TRP A O 1
ATOM 1512 N N . PHE A 1 201 ? 15.804 8.086 -30.102 1.00 86.81 201 PHE A N 1
ATOM 1513 C CA . PHE A 1 201 ? 14.683 7.363 -29.478 1.00 86.81 201 PHE A CA 1
ATOM 1514 C C . PHE A 1 201 ? 15.042 6.639 -28.168 1.00 86.81 201 PHE A C 1
ATOM 1516 O O . PHE A 1 201 ? 14.234 5.869 -27.646 1.00 86.81 201 PHE A O 1
ATOM 1523 N N . ALA A 1 202 ? 16.257 6.820 -27.637 1.00 83.94 202 ALA A N 1
ATOM 1524 C CA . ALA A 1 202 ? 16.682 6.111 -26.431 1.00 83.94 202 ALA A CA 1
ATOM 1525 C C . ALA A 1 202 ? 15.870 6.526 -25.194 1.00 83.94 202 ALA A C 1
ATOM 1527 O O . ALA A 1 202 ? 15.605 5.678 -24.339 1.00 83.94 202 ALA A O 1
ATOM 1528 N N . ASP A 1 203 ? 15.460 7.793 -25.121 1.00 82.62 203 ASP A N 1
ATOM 1529 C CA . ASP A 1 203 ? 14.646 8.307 -24.019 1.00 82.62 203 ASP A CA 1
ATOM 1530 C C . ASP A 1 203 ? 13.224 7.736 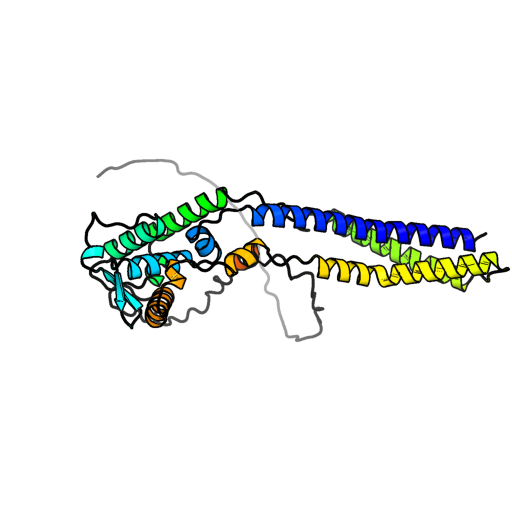-24.059 1.00 82.62 203 ASP A C 1
ATOM 1532 O O . ASP A 1 203 ? 12.807 7.087 -23.103 1.00 82.62 203 ASP A O 1
ATOM 1536 N N . ASP A 1 204 ? 12.551 7.792 -25.215 1.00 84.88 204 ASP A N 1
ATOM 1537 C CA . ASP A 1 204 ? 11.248 7.143 -25.431 1.00 84.88 204 ASP A CA 1
ATOM 1538 C C . ASP A 1 204 ? 11.284 5.648 -25.074 1.00 84.88 204 ASP A C 1
ATOM 1540 O O . ASP A 1 204 ? 10.379 5.112 -24.428 1.00 84.88 204 ASP A O 1
ATOM 1544 N N . ALA A 1 205 ? 12.349 4.946 -25.476 1.00 81.38 205 ALA A N 1
ATOM 1545 C CA . ALA A 1 205 ? 12.532 3.536 -25.153 1.00 81.38 205 ALA A CA 1
ATOM 1546 C C . ALA A 1 205 ? 12.700 3.316 -23.643 1.00 81.38 205 ALA A C 1
ATOM 1548 O O . ALA A 1 205 ? 12.130 2.373 -23.085 1.00 81.38 205 ALA A O 1
ATOM 1549 N N . HIS A 1 206 ? 13.460 4.179 -22.969 1.00 80.06 206 HIS A N 1
ATOM 1550 C CA . HIS A 1 206 ? 13.627 4.144 -21.520 1.00 80.06 206 HIS A CA 1
ATOM 1551 C C . HIS A 1 206 ? 12.318 4.457 -20.794 1.00 80.06 206 HIS A C 1
ATOM 1553 O O . HIS A 1 206 ? 11.955 3.725 -19.876 1.00 80.06 206 HIS A O 1
ATOM 1559 N N . GLN A 1 207 ? 11.563 5.460 -21.234 1.00 81.75 207 GLN A N 1
ATOM 1560 C CA . GLN A 1 207 ? 10.289 5.854 -20.640 1.00 81.75 207 GLN A CA 1
ATOM 1561 C C . GLN A 1 207 ? 9.213 4.785 -20.856 1.00 81.75 207 GLN A C 1
ATOM 1563 O O . GLN A 1 207 ? 8.524 4.411 -19.911 1.00 81.75 207 GLN A O 1
ATOM 1568 N N . ALA A 1 208 ? 9.147 4.168 -22.038 1.00 82.69 208 ALA A N 1
ATOM 1569 C CA . ALA A 1 208 ? 8.277 3.020 -22.292 1.00 82.69 208 ALA A CA 1
ATOM 1570 C C . ALA A 1 208 ? 8.642 1.808 -21.414 1.00 82.69 208 ALA A C 1
ATOM 1572 O O . ALA A 1 208 ? 7.766 1.088 -20.924 1.00 82.69 208 ALA A O 1
ATOM 1573 N N . VAL A 1 209 ? 9.938 1.572 -21.186 1.00 78.25 209 VAL A N 1
ATOM 1574 C CA . VAL A 1 209 ? 10.421 0.541 -20.256 1.00 78.25 209 VAL A CA 1
ATOM 1575 C C . VAL A 1 209 ? 10.059 0.895 -18.814 1.00 78.25 209 VAL A C 1
ATOM 1577 O O . VAL A 1 209 ? 9.619 0.010 -18.076 1.00 78.25 209 VAL A O 1
ATOM 1580 N N . ARG A 1 210 ? 10.210 2.160 -18.405 1.00 76.75 210 ARG A N 1
ATOM 1581 C CA . ARG A 1 210 ? 9.801 2.649 -17.085 1.00 76.75 210 ARG A CA 1
ATOM 1582 C C . ARG A 1 210 ? 8.306 2.469 -16.889 1.00 76.75 210 ARG A C 1
ATOM 1584 O O . ARG A 1 210 ? 7.955 1.793 -15.943 1.00 76.75 210 ARG A O 1
ATOM 1591 N N . ALA A 1 211 ? 7.457 2.932 -17.801 1.00 78.19 211 ALA A N 1
ATOM 1592 C CA . ALA A 1 211 ? 6.005 2.788 -17.710 1.00 78.19 211 ALA A CA 1
ATOM 1593 C C . ALA A 1 211 ? 5.571 1.317 -17.583 1.00 78.19 211 ALA A C 1
ATOM 1595 O O . ALA A 1 211 ? 4.784 0.967 -16.716 1.00 78.19 211 ALA A O 1
ATOM 1596 N N . ARG A 1 212 ? 6.166 0.404 -18.365 1.00 72.06 212 ARG A N 1
ATOM 1597 C CA . ARG A 1 212 ? 5.890 -1.046 -18.252 1.00 72.06 212 ARG A CA 1
ATOM 1598 C C . ARG A 1 212 ? 6.412 -1.693 -16.965 1.00 72.06 212 ARG A C 1
ATOM 1600 O O . ARG A 1 212 ? 6.064 -2.837 -16.667 1.00 72.06 212 ARG A O 1
ATOM 1607 N N . THR A 1 213 ? 7.325 -1.024 -16.263 1.00 65.81 213 THR A N 1
ATOM 1608 C CA . THR A 1 213 ? 7.946 -1.509 -15.021 1.00 65.81 213 THR A CA 1
ATOM 1609 C C . THR A 1 213 ? 7.620 -0.658 -13.800 1.00 65.81 213 THR A C 1
ATOM 1611 O O . THR A 1 213 ? 8.082 -1.003 -12.711 1.00 65.81 213 THR A O 1
ATOM 1614 N N . ALA A 1 214 ? 6.827 0.404 -13.964 1.00 64.88 214 ALA A N 1
ATOM 1615 C CA . ALA A 1 214 ? 6.161 1.114 -12.895 1.00 64.88 214 ALA A CA 1
ATOM 1616 C C . ALA A 1 214 ? 5.264 0.067 -12.252 1.00 64.88 214 ALA A C 1
ATOM 1618 O O . ALA A 1 214 ? 4.375 -0.494 -12.889 1.00 64.88 214 ALA A O 1
ATOM 1619 N N . CYS A 1 215 ? 5.661 -0.364 -11.063 1.00 60.31 215 CYS A N 1
ATOM 1620 C CA . CYS A 1 215 ? 4.957 -1.423 -10.381 1.00 60.31 215 CYS A CA 1
ATOM 1621 C C . CYS A 1 215 ? 3.947 -0.714 -9.492 1.00 60.31 215 CYS A C 1
ATOM 1623 O O . CYS A 1 215 ? 4.324 0.006 -8.575 1.00 60.31 215 CYS A O 1
ATOM 1625 N N . GLU A 1 216 ? 2.671 -0.901 -9.767 1.00 65.50 216 GLU A N 1
ATOM 1626 C CA . GLU A 1 216 ? 1.666 -0.723 -8.728 1.00 65.50 216 GLU A CA 1
ATOM 1627 C C . GLU A 1 216 ? 2.086 -1.589 -7.530 1.00 65.50 216 GLU A C 1
ATOM 1629 O O . GLU A 1 216 ? 2.734 -2.630 -7.713 1.00 65.50 216 GLU A O 1
ATOM 1634 N N . ASP A 1 217 ? 1.869 -1.092 -6.313 1.00 74.38 217 ASP A N 1
ATOM 1635 C CA . ASP A 1 217 ? 2.251 -1.784 -5.085 1.00 74.38 217 ASP A CA 1
ATOM 1636 C C . ASP A 1 217 ? 1.529 -3.144 -5.023 1.00 74.38 217 ASP A C 1
ATOM 1638 O O . ASP A 1 217 ? 0.322 -3.177 -4.772 1.00 74.38 217 ASP A O 1
ATOM 1642 N N . PRO A 1 218 ? 2.227 -4.273 -5.272 1.00 77.50 218 PRO A N 1
ATOM 1643 C CA . PRO A 1 218 ? 1.570 -5.570 -5.372 1.00 77.50 218 PRO A CA 1
ATOM 1644 C C . PRO A 1 218 ? 1.047 -6.042 -4.013 1.00 77.50 218 PRO A C 1
ATOM 1646 O O . PRO A 1 218 ? 0.114 -6.842 -3.962 1.00 77.50 218 PRO A O 1
ATOM 1649 N N . LEU A 1 219 ? 1.647 -5.565 -2.915 1.00 81.81 219 LEU A N 1
ATOM 1650 C CA . LEU A 1 219 ? 1.156 -5.831 -1.572 1.00 81.81 219 LEU A CA 1
ATOM 1651 C C . LEU A 1 219 ? -0.134 -5.036 -1.342 1.00 81.81 219 LEU A C 1
ATOM 1653 O O . LEU A 1 219 ? -1.154 -5.633 -1.010 1.00 81.81 219 LEU A O 1
ATOM 1657 N N . GLY A 1 220 ? -0.123 -3.733 -1.626 1.00 81.62 220 GLY A N 1
ATOM 1658 C CA . GLY A 1 220 ? -1.304 -2.874 -1.551 1.00 81.62 220 GLY A CA 1
ATOM 1659 C C . GLY A 1 220 ? -2.460 -3.319 -2.450 1.00 81.62 220 GLY A C 1
ATOM 1660 O O . GLY A 1 220 ? -3.616 -3.202 -2.056 1.00 81.62 220 GLY A O 1
ATOM 1661 N N . GLU A 1 221 ? -2.197 -3.853 -3.646 1.00 84.06 221 GLU A N 1
ATOM 1662 C CA . GLU A 1 221 ? -3.235 -4.460 -4.496 1.00 84.06 221 GLU A CA 1
ATOM 1663 C C . GLU A 1 221 ? -3.867 -5.690 -3.853 1.00 84.06 221 GLU A C 1
ATOM 1665 O O . GLU A 1 221 ? -5.089 -5.840 -3.878 1.00 84.06 221 GLU A O 1
ATOM 1670 N N . ARG A 1 222 ? -3.044 -6.570 -3.272 1.00 81.69 222 ARG A N 1
ATOM 1671 C CA . ARG A 1 222 ? -3.540 -7.770 -2.601 1.00 81.69 222 ARG A CA 1
ATOM 1672 C C . ARG A 1 222 ? -4.383 -7.415 -1.379 1.00 81.69 222 ARG A C 1
ATOM 1674 O O . ARG A 1 222 ? -5.451 -7.991 -1.209 1.00 81.69 222 ARG A O 1
ATOM 1681 N N . ILE A 1 223 ? -3.924 -6.460 -0.574 1.00 85.50 223 ILE A N 1
ATOM 1682 C CA . ILE A 1 223 ? -4.648 -5.982 0.608 1.00 85.50 223 ILE A CA 1
ATOM 1683 C C . ILE A 1 223 ? -6.014 -5.415 0.195 1.00 85.50 223 ILE A C 1
ATOM 1685 O O . ILE A 1 223 ? -7.033 -5.861 0.711 1.00 85.50 223 ILE A O 1
ATOM 1689 N N . ARG A 1 224 ? -6.056 -4.546 -0.826 1.00 83.31 224 ARG A N 1
ATOM 1690 C CA . ARG A 1 224 ? -7.311 -3.966 -1.342 1.00 83.31 224 ARG A CA 1
ATOM 1691 C C . ARG A 1 224 ? -8.284 -4.997 -1.912 1.00 83.31 224 ARG A C 1
ATOM 1693 O O . ARG A 1 224 ? -9.488 -4.749 -1.952 1.00 83.31 224 ARG A O 1
ATOM 1700 N N . ALA A 1 225 ? -7.781 -6.130 -2.399 1.00 83.12 225 ALA A N 1
ATOM 1701 C CA . ALA A 1 225 ? -8.610 -7.204 -2.937 1.00 83.12 225 ALA A CA 1
ATOM 1702 C C . ALA A 1 225 ? -9.273 -8.062 -1.842 1.00 83.12 225 ALA A C 1
ATOM 1704 O O . ALA A 1 225 ? -10.309 -8.677 -2.102 1.00 83.12 225 ALA A O 1
ATOM 1705 N N . GLU A 1 226 ? -8.702 -8.116 -0.636 1.00 82.50 226 GLU A N 1
ATOM 1706 C CA . GLU A 1 226 ? -9.174 -8.953 0.469 1.00 82.50 226 GLU A CA 1
ATOM 1707 C C . GLU A 1 226 ? -9.833 -8.094 1.560 1.00 82.50 226 GLU A C 1
ATOM 1709 O O . GLU A 1 226 ? -9.179 -7.507 2.416 1.00 82.50 226 GLU A O 1
ATOM 1714 N N . SER A 1 227 ? -11.166 -8.036 1.566 1.00 85.25 227 SER A N 1
ATOM 1715 C CA . SER A 1 227 ? -11.907 -7.373 2.646 1.00 85.25 227 SER A CA 1
ATOM 1716 C C . SER A 1 227 ? -11.885 -8.205 3.932 1.00 85.25 227 SER A C 1
ATOM 1718 O O . SER A 1 227 ? -12.052 -9.427 3.893 1.00 85.25 227 SER A O 1
ATOM 1720 N N . HIS A 1 228 ? -11.763 -7.547 5.089 1.00 91.69 228 HIS A N 1
ATOM 1721 C CA . HIS A 1 228 ? -11.840 -8.228 6.383 1.00 91.69 228 HIS A CA 1
ATOM 1722 C C . HIS A 1 228 ? -13.185 -8.975 6.531 1.00 91.69 228 HIS A C 1
ATOM 1724 O O . HIS A 1 228 ? -14.235 -8.376 6.277 1.00 91.69 228 HIS A O 1
ATOM 1730 N N . PRO A 1 229 ? -13.207 -10.242 6.992 1.00 93.69 229 PRO A N 1
ATOM 1731 C CA . PRO A 1 229 ? -14.426 -11.054 7.038 1.00 93.69 229 PRO A CA 1
ATOM 1732 C C . PRO A 1 229 ? -15.537 -10.420 7.884 1.00 93.69 229 PRO A C 1
ATOM 1734 O O . PRO A 1 229 ? -16.692 -10.426 7.467 1.00 93.69 229 PRO A O 1
ATOM 1737 N N . SER A 1 230 ? -15.200 -9.811 9.026 1.00 92.44 230 SER A N 1
ATOM 1738 C CA . SER A 1 230 ? -16.180 -9.102 9.864 1.00 92.44 230 SER A CA 1
ATOM 1739 C C . SER A 1 230 ? -16.789 -7.885 9.159 1.00 92.44 230 SER A C 1
ATOM 1741 O O . SER A 1 230 ? -17.987 -7.670 9.272 1.00 92.44 230 SER A O 1
ATOM 1743 N N . LEU A 1 231 ? -16.008 -7.131 8.372 1.00 92.44 231 LEU A N 1
ATOM 1744 C CA . LEU A 1 231 ? -16.513 -5.985 7.597 1.00 92.44 231 LEU A CA 1
ATOM 1745 C C . LEU A 1 231 ? -17.410 -6.426 6.435 1.00 92.44 231 LEU A C 1
ATOM 1747 O O . LEU A 1 231 ? -18.413 -5.779 6.123 1.00 92.44 231 LEU A O 1
ATOM 1751 N N . ALA A 1 232 ? -17.058 -7.547 5.805 1.00 93.56 232 ALA A N 1
ATOM 1752 C CA . ALA A 1 232 ? -17.850 -8.153 4.742 1.00 93.56 232 ALA A CA 1
ATOM 1753 C C . ALA A 1 232 ? -19.171 -8.752 5.257 1.00 93.56 232 ALA A C 1
ATOM 1755 O O . ALA A 1 232 ? -20.141 -8.816 4.505 1.00 93.56 232 ALA A O 1
ATOM 1756 N N . ALA A 1 233 ? -19.211 -9.184 6.522 1.00 95.19 233 ALA A N 1
ATOM 1757 C CA . ALA A 1 233 ? -20.388 -9.773 7.154 1.00 95.19 233 ALA A CA 1
ATOM 1758 C C . ALA A 1 233 ? -21.401 -8.742 7.682 1.00 95.19 233 ALA A C 1
ATOM 1760 O O . ALA A 1 233 ? -22.549 -9.116 7.919 1.00 95.19 233 ALA A O 1
ATOM 1761 N N . LEU A 1 234 ? -21.006 -7.473 7.849 1.00 93.50 234 LEU A N 1
ATOM 1762 C CA . LEU A 1 234 ? -21.938 -6.406 8.215 1.00 93.50 234 LEU A CA 1
ATOM 1763 C C . LEU A 1 234 ? -22.974 -6.176 7.112 1.00 93.50 234 LEU A C 1
ATOM 1765 O O . LEU A 1 234 ? -22.634 -6.098 5.924 1.00 93.50 234 LEU A O 1
ATOM 1769 N N . ASP A 1 235 ? -24.229 -5.989 7.518 1.00 96.25 235 ASP A N 1
ATOM 1770 C CA . ASP A 1 235 ? -25.231 -5.407 6.632 1.00 96.25 235 ASP A CA 1
ATOM 1771 C C . ASP A 1 235 ? -24.972 -3.902 6.402 1.00 96.25 235 ASP A C 1
ATOM 1773 O O . ASP A 1 235 ? -24.104 -3.284 7.025 1.00 96.25 235 ASP A O 1
ATOM 1777 N N . GLU A 1 236 ? -25.703 -3.299 5.463 1.00 95.12 236 GLU A N 1
ATOM 1778 C CA . GLU A 1 236 ? -25.485 -1.899 5.078 1.00 95.12 236 GLU A CA 1
ATOM 1779 C C . GLU A 1 236 ? -25.772 -0.915 6.222 1.00 95.12 236 GLU A C 1
ATOM 1781 O O . GLU A 1 236 ? -25.089 0.100 6.360 1.00 95.12 236 GLU A O 1
ATOM 1786 N N . GLN A 1 237 ? -26.755 -1.220 7.072 1.00 94.62 237 GLN A N 1
ATOM 1787 C CA . GLN A 1 237 ? -27.119 -0.356 8.188 1.00 94.62 237 GLN A CA 1
ATOM 1788 C C . GLN A 1 237 ? -26.067 -0.437 9.297 1.00 94.62 237 GLN A C 1
ATOM 1790 O O . GLN A 1 237 ? -25.605 0.589 9.790 1.00 94.62 237 GLN A O 1
ATOM 1795 N N . GLN A 1 238 ? -25.631 -1.644 9.642 1.00 94.12 238 GLN A N 1
ATOM 1796 C CA . GLN A 1 238 ? -24.549 -1.882 10.589 1.00 94.12 238 GLN A CA 1
ATOM 1797 C C . GLN A 1 238 ? -23.244 -1.233 10.122 1.00 94.12 238 GLN A C 1
ATOM 1799 O O . GLN A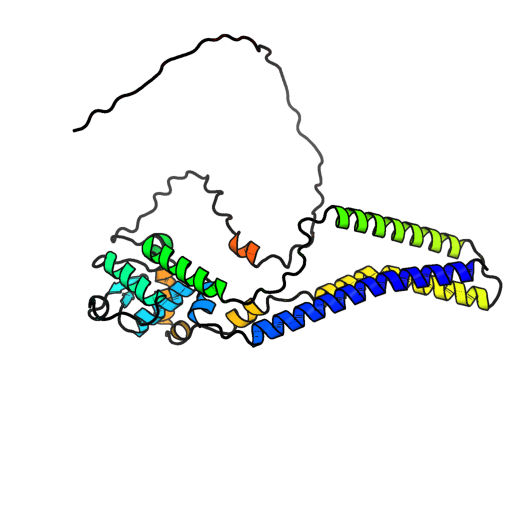 1 238 ? -22.569 -0.571 10.909 1.00 94.12 238 GLN A O 1
ATOM 1804 N N . ARG A 1 239 ? -22.912 -1.355 8.829 1.00 94.50 239 ARG A N 1
ATOM 1805 C CA . ARG A 1 239 ? -21.747 -0.689 8.232 1.00 94.50 239 ARG A CA 1
ATOM 1806 C C . ARG A 1 239 ? -21.843 0.828 8.370 1.00 94.50 239 ARG A C 1
ATOM 1808 O O . ARG A 1 239 ? -20.874 1.456 8.787 1.00 94.50 239 ARG A O 1
ATOM 1815 N N . PHE A 1 240 ? -23.007 1.413 8.083 1.00 95.25 240 PHE A N 1
ATOM 1816 C CA . PHE A 1 240 ? -23.229 2.847 8.265 1.00 95.25 240 PHE A CA 1
ATOM 1817 C C . PHE A 1 240 ? -23.020 3.283 9.722 1.00 95.25 240 PHE A C 1
ATOM 1819 O O . PHE A 1 240 ? -22.345 4.280 9.966 1.00 95.25 240 PHE A O 1
ATOM 1826 N N . HIS A 1 241 ? -23.542 2.527 10.692 1.00 94.50 241 HIS A N 1
ATOM 1827 C CA . HIS A 1 241 ? -23.389 2.838 12.116 1.00 94.50 241 HIS A CA 1
ATOM 1828 C C . HIS A 1 241 ? -21.916 2.770 12.559 1.00 94.50 241 HIS A C 1
ATOM 1830 O O . HIS A 1 241 ? -21.436 3.683 13.232 1.00 94.50 241 HIS A O 1
ATOM 1836 N N . VAL A 1 242 ? -21.176 1.738 12.136 1.00 94.62 242 VAL A N 1
ATOM 1837 C CA . VAL A 1 242 ? -19.739 1.588 12.431 1.00 94.62 242 VAL A CA 1
ATOM 1838 C C . VAL A 1 242 ? -18.932 2.742 11.835 1.00 94.62 242 VAL A C 1
ATOM 1840 O O . VAL A 1 242 ? -18.180 3.392 12.558 1.00 94.62 242 VAL A O 1
ATOM 1843 N N . LEU A 1 243 ? -19.122 3.049 10.548 1.00 94.50 243 LEU A N 1
ATOM 1844 C CA . LEU A 1 243 ? -18.413 4.148 9.883 1.00 94.50 243 LEU A CA 1
ATOM 1845 C C . LEU A 1 243 ? -18.729 5.501 10.523 1.00 94.50 243 LEU A C 1
ATOM 1847 O O . LEU A 1 243 ? -17.827 6.308 10.739 1.00 94.50 243 LEU A O 1
ATOM 1851 N N . ARG A 1 244 ? -19.996 5.733 10.883 1.00 94.06 244 ARG A N 1
ATOM 1852 C CA . ARG A 1 244 ? -20.412 6.941 11.600 1.00 94.06 244 ARG A CA 1
ATOM 1853 C C . ARG A 1 244 ? -19.728 7.052 12.961 1.00 94.06 244 ARG A C 1
ATOM 1855 O O . ARG A 1 244 ? -19.248 8.125 13.304 1.00 94.06 244 ARG A O 1
ATOM 1862 N N . SER A 1 245 ? -19.653 5.954 13.711 1.00 94.19 245 SER A N 1
ATOM 1863 C CA . SER A 1 245 ? -18.978 5.921 15.011 1.00 94.19 245 SER A CA 1
ATOM 1864 C C . SER A 1 245 ? -17.473 6.172 14.901 1.00 94.19 245 SER A C 1
ATOM 1866 O O . SER A 1 245 ? -16.894 6.817 15.767 1.00 94.19 245 SER A O 1
ATOM 1868 N N . ILE A 1 246 ? -16.829 5.682 13.840 1.00 93.81 246 ILE A N 1
ATOM 1869 C CA . ILE A 1 246 ? -15.391 5.875 13.596 1.00 93.81 246 ILE A CA 1
ATOM 1870 C C . ILE A 1 246 ? -15.070 7.305 13.172 1.00 93.81 246 ILE A C 1
ATOM 1872 O O . ILE A 1 246 ? -14.048 7.835 13.591 1.00 93.81 246 ILE A O 1
ATOM 1876 N N . GLY A 1 247 ? -15.931 7.926 12.364 1.00 90.81 247 GLY A N 1
ATOM 1877 C CA . GLY A 1 247 ? -15.755 9.317 11.942 1.00 90.81 247 GLY A CA 1
ATOM 1878 C C . GLY A 1 247 ? -16.050 10.345 13.038 1.00 90.81 247 GLY A C 1
ATOM 1879 O O . GLY A 1 247 ? -15.709 11.515 12.885 1.00 90.81 247 GLY A O 1
ATOM 1880 N N . ASP A 1 248 ? -16.689 9.942 14.139 1.00 89.81 248 ASP A N 1
ATOM 1881 C CA . ASP A 1 248 ? -16.953 10.829 15.269 1.00 89.81 248 ASP A CA 1
ATOM 1882 C C . ASP A 1 248 ? -15.793 10.787 16.270 1.00 89.81 248 ASP A C 1
ATOM 1884 O O . ASP A 1 248 ? -15.691 9.880 17.095 1.00 89.81 248 ASP A O 1
ATOM 1888 N N . HIS A 1 249 ? -14.923 11.793 16.220 1.00 87.12 249 HIS A N 1
ATOM 1889 C CA . HIS A 1 249 ? -13.812 11.962 17.166 1.00 87.12 249 HIS A CA 1
ATOM 1890 C C . HIS A 1 249 ? -14.162 12.864 18.357 1.00 87.12 249 HIS A C 1
ATOM 1892 O O . HIS A 1 249 ? -13.323 13.103 19.221 1.00 87.12 249 HIS A O 1
ATOM 1898 N N . SER A 1 250 ? -15.380 13.406 18.401 1.00 79.75 250 SER A N 1
ATOM 1899 C CA . SER A 1 250 ? -15.778 14.450 19.354 1.00 79.75 250 SER A CA 1
ATOM 1900 C C . SER A 1 250 ? -16.602 13.915 20.523 1.00 79.75 250 SER A C 1
ATOM 1902 O O . SER A 1 250 ? -16.615 14.505 21.608 1.00 79.75 250 SER A O 1
ATOM 1904 N N . ARG A 1 251 ? -17.284 12.786 20.313 1.00 77.25 251 ARG A N 1
ATOM 1905 C CA . ARG A 1 251 ? -18.271 12.248 21.241 1.00 77.25 251 ARG A CA 1
ATOM 1906 C C . ARG A 1 251 ? -17.631 11.498 22.402 1.00 77.25 251 ARG A C 1
ATOM 1908 O O . ARG A 1 251 ? -17.351 10.300 22.354 1.00 77.25 251 ARG A O 1
ATOM 1915 N N . TRP A 1 252 ? -17.515 12.234 23.498 1.00 71.56 252 TRP A N 1
ATOM 1916 C CA . TRP A 1 252 ? -17.227 11.733 24.833 1.00 71.56 252 TRP A CA 1
ATOM 1917 C C . TRP A 1 252 ? -18.105 12.480 25.848 1.00 71.56 252 TRP A C 1
ATOM 1919 O O . TRP A 1 252 ? -18.304 13.691 25.735 1.00 71.56 252 TRP A O 1
ATOM 1929 N N . ARG A 1 253 ? -18.630 11.773 26.860 1.00 63.53 253 ARG A N 1
ATOM 1930 C CA . ARG A 1 253 ? -19.400 12.349 27.986 1.00 63.53 253 ARG A CA 1
ATOM 1931 C C . ARG A 1 253 ? -20.763 12.983 27.682 1.00 63.53 253 ARG A C 1
ATOM 1933 O O . ARG A 1 253 ? -21.240 13.792 28.473 1.00 63.53 253 ARG A O 1
ATOM 1940 N N . GLY A 1 254 ? -21.427 12.648 26.575 1.00 53.81 254 GLY A N 1
ATOM 1941 C CA . GLY A 1 254 ? -22.767 13.191 26.270 1.00 53.81 254 GLY A CA 1
ATOM 1942 C C . GLY A 1 254 ? -22.824 14.722 26.113 1.00 53.81 254 GLY A C 1
ATOM 1943 O O . GLY A 1 254 ? -23.901 15.297 25.987 1.00 53.81 254 GLY A O 1
ATOM 1944 N N . THR A 1 255 ? -21.671 15.383 26.118 1.00 48.31 255 THR A N 1
ATOM 1945 C CA . THR A 1 255 ? -21.485 16.723 25.592 1.00 48.31 255 THR A CA 1
ATOM 1946 C C . THR A 1 255 ? -20.934 16.531 24.199 1.00 48.31 255 THR A C 1
ATOM 1948 O O . THR A 1 255 ? -19.784 16.116 24.063 1.00 48.31 255 THR A O 1
ATOM 1951 N N . ASP A 1 256 ? -21.732 16.856 23.181 1.00 49.06 256 ASP A N 1
ATOM 1952 C CA . ASP A 1 256 ? -21.157 17.377 21.948 1.00 49.06 256 ASP A CA 1
ATOM 1953 C C . ASP A 1 256 ? -20.241 18.502 22.413 1.00 49.06 256 ASP A C 1
ATOM 1955 O O . ASP A 1 256 ? -20.694 19.553 22.878 1.00 49.06 256 ASP A O 1
ATOM 1959 N N . ARG A 1 257 ? -18.936 18.240 22.448 1.00 46.38 257 ARG A N 1
ATOM 1960 C CA . ARG A 1 257 ? -17.969 19.306 22.598 1.00 46.38 257 ARG A CA 1
ATOM 1961 C C . ARG A 1 257 ? -18.099 20.048 21.282 1.00 46.38 257 ARG A C 1
ATOM 1963 O O . ARG A 1 257 ? -17.403 19.725 20.329 1.00 46.38 257 ARG A O 1
ATOM 1970 N N . GLU A 1 258 ? -19.044 20.988 21.226 1.00 45.03 258 GLU A N 1
ATOM 1971 C CA . GLU A 1 258 ? -18.957 22.142 20.353 1.00 45.03 258 GLU A CA 1
ATOM 1972 C C . GLU A 1 258 ? -17.562 22.682 20.642 1.00 45.03 258 GLU A C 1
ATOM 1974 O O . GLU A 1 258 ? -17.310 23.321 21.669 1.00 45.03 258 GLU A O 1
ATOM 1979 N N . LEU A 1 259 ? -16.602 22.262 19.819 1.00 47.28 259 LEU A N 1
ATOM 1980 C CA . LEU A 1 259 ? -15.317 22.901 19.725 1.00 47.28 259 LEU A CA 1
ATOM 1981 C C . LEU A 1 259 ? -15.698 24.321 19.361 1.00 47.28 259 LEU A C 1
ATOM 1983 O O . LEU A 1 259 ? -16.068 24.611 18.229 1.00 47.28 259 LEU A O 1
ATOM 1987 N N . ARG A 1 260 ? -15.750 25.172 20.386 1.00 40.31 260 ARG A N 1
ATOM 1988 C CA . ARG A 1 260 ? -15.748 26.608 20.231 1.00 40.31 260 ARG A CA 1
ATOM 1989 C C . ARG A 1 260 ? -14.630 26.851 19.233 1.00 40.31 260 ARG A C 1
ATOM 1991 O O . ARG A 1 260 ? -13.482 26.541 19.546 1.00 40.31 260 ARG A O 1
ATOM 1998 N N . GLU A 1 261 ? -15.018 27.272 18.034 1.00 41.00 261 GLU A N 1
ATOM 1999 C CA . GLU A 1 261 ? -14.151 27.825 17.003 1.00 41.00 261 GLU A CA 1
ATOM 2000 C C . GLU A 1 261 ? -13.486 29.063 17.619 1.00 41.00 261 GLU A C 1
ATOM 2002 O O . GLU A 1 261 ? -13.852 30.207 17.362 1.00 41.00 261 GLU A O 1
ATOM 2007 N N . ASP A 1 262 ? -12.575 28.838 18.559 1.00 42.16 262 ASP A N 1
ATOM 2008 C CA . ASP A 1 262 ? -11.570 29.806 18.925 1.00 42.16 262 ASP A CA 1
ATOM 2009 C C . ASP A 1 262 ? -10.601 29.766 17.757 1.00 42.16 262 ASP A C 1
ATOM 2011 O O . ASP A 1 262 ? -9.755 28.883 17.650 1.00 42.16 262 ASP A O 1
ATOM 2015 N N . GLY A 1 263 ? -10.883 30.662 16.809 1.00 47.38 263 GLY A N 1
ATOM 2016 C CA . GLY A 1 263 ? -10.080 30.930 15.634 1.00 47.38 263 GLY A CA 1
ATOM 2017 C C . GLY A 1 263 ? -8.703 31.422 16.038 1.00 47.38 263 GLY A C 1
ATOM 2018 O O . GLY A 1 263 ? -8.451 32.622 16.034 1.00 47.38 263 GLY A O 1
ATOM 2019 N N . ASP A 1 264 ? -7.840 30.469 16.351 1.00 47.09 264 ASP A N 1
ATOM 2020 C CA . ASP A 1 264 ? -6.408 30.589 16.177 1.00 47.09 264 ASP A CA 1
ATOM 2021 C C . ASP A 1 264 ? -6.074 29.720 14.957 1.00 47.09 264 ASP A C 1
ATOM 2023 O O . ASP A 1 264 ? -5.778 28.529 15.039 1.00 47.09 264 ASP A O 1
ATOM 2027 N N . GLU A 1 265 ? -6.265 30.345 13.795 1.00 45.44 265 GLU A N 1
ATOM 2028 C CA . GLU A 1 265 ? -5.782 29.926 12.483 1.00 45.44 265 GLU A CA 1
ATOM 2029 C C . GLU A 1 265 ? -4.246 29.813 12.532 1.00 45.44 265 GLU A C 1
ATOM 2031 O O . GLU A 1 265 ? -3.565 30.736 12.114 1.00 45.44 265 GLU A O 1
ATOM 2036 N N . ASP A 1 266 ? -3.697 28.738 13.103 1.00 49.94 266 ASP A N 1
ATOM 2037 C CA . ASP A 1 266 ? -2.251 28.434 13.081 1.00 49.94 266 ASP A CA 1
ATOM 2038 C C . ASP A 1 266 ? -1.962 26.913 13.221 1.00 49.94 266 ASP A C 1
ATOM 2040 O O . ASP A 1 266 ? -0.861 26.502 13.592 1.00 49.94 266 ASP A O 1
ATOM 2044 N N . ASP A 1 267 ? -2.927 26.047 12.884 1.00 47.12 267 ASP A N 1
ATOM 2045 C CA . ASP A 1 267 ? -2.725 24.591 12.771 1.00 47.12 267 ASP A CA 1
ATOM 2046 C C . ASP A 1 267 ? -2.374 24.194 11.325 1.00 47.12 267 ASP A C 1
ATOM 2048 O O . ASP A 1 267 ? -3.063 23.419 10.667 1.00 47.12 267 ASP A O 1
ATOM 2052 N N . ASP A 1 268 ? -1.239 24.708 10.851 1.00 44.91 268 ASP A N 1
ATOM 2053 C CA . ASP A 1 268 ? -0.516 24.238 9.653 1.00 44.91 268 ASP A CA 1
ATOM 2054 C C . ASP A 1 268 ? 0.386 23.022 9.995 1.00 44.91 268 ASP A C 1
ATOM 2056 O O . ASP A 1 268 ? 1.445 22.799 9.413 1.00 44.91 268 ASP A O 1
ATOM 2060 N N . TRP A 1 269 ? -0.001 22.248 11.020 1.00 46.66 269 TRP A N 1
ATOM 2061 C CA . TRP A 1 269 ? 0.794 21.164 11.621 1.00 46.66 269 TRP A CA 1
ATOM 2062 C C . TRP A 1 269 ? 0.166 19.772 11.465 1.00 46.66 269 TRP A C 1
ATOM 2064 O O . TRP A 1 269 ? 0.539 18.845 12.179 1.00 46.66 269 TRP A O 1
ATOM 2074 N N . MET A 1 270 ? -0.775 19.608 10.533 1.00 39.38 270 MET A N 1
ATOM 2075 C CA . MET A 1 270 ? -1.380 18.309 10.199 1.00 39.38 270 MET A CA 1
ATOM 2076 C C . MET A 1 270 ? -1.374 18.021 8.692 1.00 39.38 270 MET A C 1
ATOM 2078 O O . MET A 1 270 ? -2.176 17.220 8.223 1.00 39.38 270 MET A O 1
ATOM 2082 N N . ASP A 1 271 ? -0.415 18.581 7.949 1.00 40.16 271 ASP A N 1
ATOM 2083 C CA . ASP A 1 271 ? 0.005 18.022 6.652 1.00 40.16 271 ASP A CA 1
ATOM 2084 C C . ASP A 1 271 ? 0.994 16.851 6.866 1.00 40.16 271 ASP A C 1
ATOM 2086 O O . ASP A 1 271 ? 1.934 16.618 6.107 1.00 40.16 271 ASP A O 1
ATOM 2090 N N . ASP A 1 272 ? 0.763 16.073 7.932 1.00 42.97 272 ASP A N 1
ATOM 2091 C CA . ASP A 1 272 ? 1.400 14.785 8.199 1.00 42.97 272 ASP A CA 1
ATOM 2092 C C . ASP A 1 272 ? 0.744 13.703 7.323 1.00 42.97 272 ASP A C 1
ATOM 2094 O O . ASP A 1 272 ? 0.308 12.639 7.771 1.00 42.97 272 ASP A O 1
ATOM 2098 N N . ASP A 1 273 ? 0.798 13.945 6.015 1.00 38.78 273 ASP A N 1
ATOM 2099 C CA . ASP A 1 273 ? 0.700 12.934 4.967 1.00 38.78 273 ASP A CA 1
ATOM 2100 C C . ASP A 1 273 ? 1.988 12.074 4.917 1.00 38.78 273 ASP A C 1
ATOM 2102 O O . ASP A 1 273 ? 2.269 11.377 3.948 1.00 38.78 273 ASP A O 1
ATOM 2106 N N . TRP A 1 274 ? 2.773 12.041 6.004 1.00 41.72 274 TRP A N 1
ATOM 2107 C CA . TRP A 1 274 ? 3.954 11.188 6.195 1.00 41.72 274 TRP A CA 1
ATOM 2108 C C . TRP A 1 274 ? 3.638 9.690 6.002 1.00 41.72 274 TRP A C 1
ATOM 2110 O O . TRP A 1 274 ? 4.505 8.905 5.609 1.00 41.72 274 TRP A O 1
ATOM 2120 N N . TRP A 1 275 ? 2.392 9.266 6.258 1.00 40.31 275 TRP A N 1
ATOM 2121 C CA . TRP A 1 275 ? 1.962 7.887 5.998 1.00 40.31 275 TRP A CA 1
ATOM 2122 C C . TRP A 1 275 ? 1.569 7.657 4.540 1.00 40.31 275 TRP A C 1
ATOM 2124 O O . TRP A 1 275 ? 1.767 6.544 4.044 1.00 40.31 275 TRP A O 1
ATOM 2134 N N . ALA A 1 276 ? 1.048 8.682 3.854 1.00 37.53 276 ALA A N 1
ATOM 2135 C CA . ALA A 1 276 ? 0.882 8.634 2.412 1.00 37.53 276 ALA A CA 1
ATOM 2136 C C . ALA A 1 276 ? 2.260 8.572 1.755 1.00 37.53 276 ALA A C 1
ATOM 2138 O O . ALA A 1 276 ? 2.465 7.693 0.932 1.00 37.53 276 ALA A O 1
ATOM 2139 N N . ASP A 1 277 ? 3.243 9.352 2.208 1.00 41.28 277 ASP A N 1
ATOM 2140 C CA . ASP A 1 277 ? 4.593 9.407 1.633 1.00 41.28 277 ASP A CA 1
ATOM 2141 C C . ASP A 1 277 ? 5.393 8.095 1.796 1.00 41.28 277 ASP A C 1
ATOM 2143 O O . ASP A 1 277 ? 6.170 7.702 0.921 1.00 41.28 277 ASP A O 1
ATOM 2147 N N . ALA A 1 278 ? 5.121 7.317 2.852 1.00 40.56 278 ALA A N 1
ATOM 2148 C CA . ALA A 1 278 ? 5.705 5.983 3.031 1.00 40.56 278 ALA A CA 1
ATOM 2149 C C . ALA A 1 278 ? 5.227 4.947 1.985 1.00 40.56 278 ALA A C 1
ATOM 2151 O O . ALA A 1 278 ? 5.911 3.942 1.764 1.00 40.56 278 ALA A O 1
ATOM 2152 N N . TYR A 1 279 ? 4.087 5.190 1.324 1.00 40.59 279 TYR A N 1
ATOM 2153 C CA . TYR A 1 279 ? 3.539 4.345 0.251 1.00 40.59 279 TYR A CA 1
ATOM 2154 C C . TYR A 1 279 ? 3.385 5.073 -1.105 1.00 40.59 279 TYR A C 1
ATOM 2156 O O . TYR A 1 279 ? 3.218 4.408 -2.131 1.00 40.59 279 TYR A O 1
ATOM 2164 N N . HIS A 1 280 ? 3.529 6.403 -1.151 1.00 37.56 280 HIS A N 1
ATOM 2165 C CA . HIS A 1 280 ? 3.461 7.254 -2.348 1.00 37.56 280 HIS A CA 1
ATOM 2166 C C . HIS A 1 280 ? 4.803 7.489 -3.039 1.00 37.56 280 HIS A C 1
ATOM 2168 O O . HIS A 1 280 ? 4.851 8.198 -4.048 1.00 37.56 280 HIS A O 1
ATOM 2174 N N . TYR A 1 281 ? 5.866 6.803 -2.616 1.00 41.47 281 TYR A N 1
ATOM 2175 C CA . TYR A 1 281 ? 7.184 6.847 -3.253 1.00 41.47 281 TYR A CA 1
ATOM 2176 C C . TYR A 1 281 ? 7.233 6.159 -4.641 1.00 41.47 281 TYR A C 1
ATOM 2178 O O . TYR A 1 281 ? 8.095 5.323 -4.937 1.00 41.47 281 TYR A O 1
ATOM 2186 N N . ARG A 1 282 ? 6.272 6.464 -5.530 1.00 40.81 282 ARG A N 1
ATOM 2187 C CA . ARG A 1 282 ? 6.232 5.932 -6.895 1.00 40.81 282 ARG A CA 1
ATOM 2188 C C . ARG A 1 282 ? 5.597 6.776 -8.003 1.00 40.81 282 ARG A C 1
ATOM 2190 O O . ARG A 1 282 ? 5.457 6.233 -9.101 1.00 40.81 282 ARG A O 1
ATOM 2197 N N . ALA A 1 283 ? 5.267 8.053 -7.807 1.00 36.69 283 ALA A N 1
ATOM 2198 C CA . ALA A 1 283 ? 4.699 8.846 -8.910 1.00 36.69 283 ALA A CA 1
ATOM 2199 C C . ALA A 1 283 ? 5.176 10.300 -9.057 1.00 36.69 283 ALA A C 1
ATOM 2201 O O . ALA A 1 283 ? 4.659 10.990 -9.927 1.00 36.69 283 ALA A O 1
ATOM 2202 N N . THR A 1 284 ? 6.181 10.761 -8.316 1.00 34.97 284 THR A N 1
ATOM 2203 C CA . THR A 1 284 ? 6.712 12.130 -8.453 1.00 34.97 284 THR A CA 1
ATOM 2204 C C . THR A 1 284 ? 8.190 12.115 -8.849 1.00 34.97 284 THR A C 1
ATOM 2206 O O . THR A 1 284 ? 9.078 12.469 -8.085 1.00 34.97 284 THR A O 1
ATOM 2209 N N . ASP A 1 285 ? 8.459 11.703 -10.092 1.00 38.84 285 ASP A N 1
ATOM 2210 C CA . ASP A 1 285 ? 9.652 12.153 -10.818 1.00 38.84 285 ASP A CA 1
ATOM 2211 C C . ASP A 1 285 ? 9.248 13.442 -11.570 1.00 38.84 285 ASP A C 1
ATOM 2213 O O . ASP A 1 285 ? 8.607 13.358 -12.612 1.00 38.84 285 ASP A O 1
ATOM 2217 N N . HIS A 1 286 ? 9.626 14.603 -11.027 1.00 37.84 286 HIS A N 1
ATOM 2218 C CA . HIS A 1 286 ? 9.822 15.894 -11.710 1.00 37.84 286 HIS A CA 1
ATOM 2219 C C . HIS A 1 286 ? 8.741 16.404 -12.690 1.00 37.84 286 HIS A C 1
ATOM 2221 O O . HIS A 1 286 ? 8.852 16.225 -13.902 1.00 37.84 286 HIS A O 1
ATOM 2227 N N . GLU A 1 287 ? 7.830 17.236 -12.185 1.00 35.62 287 GLU A N 1
ATOM 2228 C CA . GLU A 1 287 ? 7.456 18.470 -12.887 1.00 35.62 287 GLU A CA 1
ATOM 2229 C C . GLU A 1 287 ? 8.031 19.634 -12.064 1.00 35.62 287 GLU A C 1
ATOM 2231 O O . GLU A 1 287 ? 7.396 20.153 -11.155 1.00 35.62 287 GLU A O 1
ATOM 2236 N N . GLU A 1 288 ? 9.302 19.974 -12.316 1.00 38.31 288 GLU A N 1
ATOM 2237 C CA . GLU A 1 288 ? 9.820 21.303 -11.972 1.00 38.31 288 GLU A CA 1
ATOM 2238 C C . GLU A 1 288 ? 9.076 22.294 -12.875 1.00 38.31 288 GLU A C 1
ATOM 2240 O O . GLU A 1 288 ? 9.399 22.435 -14.059 1.00 38.31 288 GLU A O 1
ATOM 2245 N N . GLU A 1 289 ? 8.033 22.926 -12.340 1.00 35.25 289 GLU A N 1
ATOM 2246 C CA . GLU A 1 289 ? 7.501 24.154 -12.920 1.00 35.25 289 GLU A CA 1
ATOM 2247 C C . GLU A 1 289 ? 8.625 25.206 -12.927 1.00 35.25 289 GLU A C 1
ATOM 2249 O O . GLU A 1 289 ? 9.322 25.371 -11.923 1.00 35.25 289 GLU A O 1
ATOM 2254 N N . PRO A 1 290 ? 8.870 25.896 -14.052 1.00 39.94 290 PRO A N 1
ATOM 2255 C CA . PRO A 1 290 ? 9.833 26.982 -14.077 1.00 39.94 290 PRO A CA 1
ATOM 2256 C C . PRO A 1 290 ? 9.289 28.172 -13.279 1.00 39.94 290 PRO A C 1
ATOM 2258 O O . PRO A 1 290 ? 8.243 28.724 -13.617 1.00 39.94 290 PRO A O 1
ATOM 2261 N N . ASP A 1 291 ? 10.038 28.580 -12.254 1.00 40.22 291 ASP A N 1
ATOM 2262 C CA . ASP A 1 291 ? 9.873 29.861 -11.571 1.00 40.22 291 ASP A CA 1
ATOM 2263 C C . ASP A 1 291 ? 10.038 31.009 -12.583 1.00 40.22 291 ASP A C 1
ATOM 2265 O O . ASP A 1 291 ? 11.154 31.411 -12.929 1.00 40.22 291 ASP A O 1
ATOM 2269 N N . ASP A 1 292 ? 8.919 31.556 -13.058 1.00 41.47 292 ASP A N 1
ATOM 2270 C CA . ASP A 1 292 ? 8.882 32.861 -13.716 1.00 41.47 292 ASP A CA 1
ATOM 2271 C C . ASP A 1 292 ? 8.995 33.956 -12.641 1.00 41.47 292 ASP A C 1
ATOM 2273 O O . ASP A 1 292 ? 8.028 34.563 -12.180 1.00 41.47 292 ASP A O 1
ATOM 2277 N N . GLU A 1 293 ? 10.237 34.204 -12.237 1.00 43.44 293 GLU A N 1
ATOM 2278 C CA . GLU A 1 293 ? 10.676 35.439 -11.604 1.00 43.44 293 GLU A CA 1
ATOM 2279 C C . GLU A 1 293 ? 10.573 36.573 -12.643 1.00 43.44 293 GLU A C 1
ATOM 2281 O O . GLU A 1 293 ? 11.296 36.535 -13.634 1.00 43.44 293 GLU A O 1
ATOM 2286 N N . LEU A 1 294 ? 9.692 37.570 -12.444 1.00 42.16 294 LEU A N 1
ATOM 2287 C CA . LEU A 1 294 ? 9.888 38.957 -12.914 1.00 42.16 294 LEU A CA 1
ATOM 2288 C C . LEU A 1 294 ? 8.883 39.964 -12.298 1.00 42.16 294 LEU A C 1
ATOM 2290 O O . LEU A 1 294 ? 7.675 39.906 -12.516 1.00 42.16 294 LEU A O 1
ATOM 2294 N N . ASP A 1 295 ? 9.482 40.953 -11.628 1.00 39.25 295 ASP A N 1
ATOM 2295 C CA . ASP A 1 295 ? 9.087 42.359 -11.452 1.00 39.25 295 ASP A CA 1
ATOM 2296 C C . ASP A 1 295 ? 7.918 42.773 -10.528 1.00 39.25 295 ASP A C 1
ATOM 2298 O O . ASP A 1 295 ? 6.776 42.954 -10.937 1.00 39.25 295 ASP A O 1
ATOM 2302 N N . GLY A 1 296 ? 8.302 43.202 -9.317 1.00 36.34 296 GLY A N 1
ATOM 2303 C CA . GLY A 1 296 ? 8.435 44.643 -9.053 1.00 36.34 296 GLY A CA 1
ATOM 2304 C C . GLY A 1 296 ? 7.379 45.307 -8.162 1.00 36.34 296 GLY A C 1
ATOM 2305 O O . GLY A 1 296 ? 6.293 45.632 -8.623 1.00 36.34 296 GLY A O 1
ATOM 2306 N N . ASP A 1 297 ? 7.768 45.710 -6.948 1.00 38.53 297 ASP A N 1
ATOM 2307 C CA . ASP A 1 297 ? 7.384 47.040 -6.458 1.00 38.53 297 ASP A CA 1
ATOM 2308 C C . ASP A 1 297 ? 8.440 47.615 -5.509 1.00 38.53 297 ASP A C 1
ATOM 2310 O O . ASP A 1 297 ? 8.962 46.960 -4.605 1.00 38.53 297 ASP A O 1
ATOM 2314 N N . ALA A 1 298 ? 8.766 48.872 -5.766 1.00 42.94 298 ALA A N 1
ATOM 2315 C CA . ALA A 1 298 ? 9.681 49.688 -5.002 1.00 42.94 298 ALA A CA 1
ATOM 2316 C C . ALA A 1 298 ? 8.874 50.548 -4.028 1.00 42.94 298 ALA A C 1
ATOM 2318 O O . ALA A 1 298 ? 7.911 51.184 -4.450 1.00 42.94 298 ALA A O 1
ATOM 2319 N N . ARG A 1 299 ? 9.330 50.679 -2.774 1.00 38.25 299 ARG A N 1
ATOM 2320 C CA . ARG A 1 299 ? 9.231 51.938 -2.007 1.00 38.25 299 ARG A CA 1
ATOM 2321 C C . ARG A 1 299 ? 10.039 51.925 -0.703 1.00 38.25 299 ARG A C 1
ATOM 2323 O O . ARG A 1 299 ? 9.752 51.190 0.228 1.00 38.25 299 ARG A O 1
ATOM 2330 N N . ASP A 1 300 ? 11.031 52.814 -0.703 1.00 36.88 300 ASP A N 1
ATOM 2331 C CA . ASP A 1 300 ? 11.303 53.858 0.295 1.00 36.88 300 ASP A CA 1
ATOM 2332 C C . ASP A 1 300 ? 11.659 53.530 1.769 1.00 36.88 300 ASP A C 1
ATOM 2334 O O . ASP A 1 300 ? 10.791 53.403 2.618 1.00 36.88 300 ASP A O 1
ATOM 2338 N N . THR A 1 301 ? 12.981 53.660 2.035 1.00 39.56 301 THR A N 1
ATOM 2339 C CA . THR A 1 301 ? 13.707 54.401 3.122 1.00 39.56 301 THR A CA 1
ATOM 2340 C C . THR A 1 301 ? 13.478 54.108 4.630 1.00 39.56 301 THR A C 1
ATOM 2342 O O . THR A 1 301 ? 12.399 53.694 5.025 1.00 39.56 301 THR A O 1
ATOM 2345 N N . PRO A 1 302 ? 14.388 54.525 5.560 1.00 47.41 302 PRO A N 1
ATOM 2346 C CA . PRO A 1 302 ? 15.869 54.586 5.594 1.00 47.41 302 PRO A CA 1
ATOM 2347 C C . PRO A 1 302 ? 16.457 54.011 6.937 1.00 47.41 302 PRO A C 1
ATOM 2349 O O . PRO A 1 302 ? 15.707 53.467 7.747 1.00 47.41 302 PRO A O 1
ATOM 2352 N N . PRO A 1 303 ? 17.785 54.095 7.219 1.00 52.09 303 PRO A N 1
ATOM 2353 C CA . PRO A 1 303 ? 18.453 53.255 8.218 1.00 52.09 303 PRO A CA 1
ATOM 2354 C C . PRO A 1 303 ? 18.598 53.901 9.607 1.00 52.09 303 PRO A C 1
ATOM 2356 O O . PRO A 1 303 ? 18.858 55.098 9.735 1.00 52.09 303 PRO A O 1
ATOM 2359 N N . GLY A 1 304 ? 18.526 53.068 10.648 1.00 34.53 304 GLY A N 1
ATOM 2360 C CA . GLY A 1 304 ? 18.884 53.403 12.026 1.00 34.53 304 GLY A CA 1
ATOM 2361 C C . GLY A 1 304 ? 20.065 52.558 12.503 1.00 34.53 304 GLY A C 1
ATOM 2362 O O . GLY A 1 304 ? 19.965 51.344 12.633 1.00 34.53 304 GLY A O 1
ATOM 2363 N N . THR A 1 305 ? 21.194 53.220 12.723 1.00 38.66 305 THR A N 1
ATOM 2364 C CA . THR A 1 305 ? 22.444 52.711 13.303 1.00 38.66 305 THR A CA 1
ATOM 2365 C C . THR A 1 305 ? 22.367 52.463 14.817 1.00 38.66 305 THR A C 1
ATOM 2367 O O . THR A 1 305 ? 21.523 53.053 15.487 1.00 38.66 305 THR A O 1
ATOM 2370 N N . CYS A 1 306 ? 23.388 51.741 15.318 1.00 32.41 306 CYS A N 1
ATOM 2371 C CA . CYS A 1 306 ? 23.865 51.586 16.712 1.00 32.41 306 CYS A CA 1
ATOM 2372 C C . CYS A 1 306 ? 23.345 50.328 17.438 1.00 32.41 306 CYS A C 1
ATOM 2374 O O . CYS A 1 306 ? 22.156 50.061 17.418 1.00 32.41 306 CYS A O 1
ATOM 2376 N N . THR A 1 307 ? 24.129 49.511 18.147 1.00 34.34 307 THR A N 1
ATOM 2377 C CA . THR A 1 307 ? 25.568 49.452 18.479 1.00 34.34 307 THR A CA 1
ATOM 2378 C C . THR A 1 307 ? 25.795 48.090 19.150 1.00 34.34 307 THR A C 1
ATOM 2380 O O . THR A 1 307 ? 24.988 47.693 19.988 1.00 34.34 307 THR A O 1
ATOM 2383 N N . SER A 1 308 ? 26.893 47.410 18.820 1.00 39.16 308 SER A N 1
ATOM 2384 C CA . SER A 1 308 ? 27.459 46.323 19.630 1.00 39.16 308 SER A CA 1
ATOM 2385 C C . SER A 1 308 ? 28.275 46.878 20.804 1.00 39.16 308 SER A C 1
ATOM 2387 O O . SER A 1 308 ? 28.653 48.049 20.789 1.00 39.16 308 SER A O 1
ATOM 2389 N N . ASP A 1 309 ? 28.618 45.964 21.718 1.00 37.44 309 ASP A N 1
ATOM 2390 C CA . ASP A 1 309 ? 29.617 46.038 22.798 1.00 37.44 309 ASP A CA 1
ATOM 2391 C C . ASP A 1 309 ? 29.134 46.663 24.126 1.00 37.44 309 ASP A C 1
ATOM 2393 O O . ASP A 1 309 ? 28.498 47.705 24.145 1.00 37.44 309 ASP A O 1
ATOM 2397 N N . GLN A 1 310 ? 29.398 46.101 25.314 1.00 39.16 310 GLN A N 1
ATOM 2398 C CA . GLN A 1 310 ? 30.440 45.147 25.702 1.00 39.16 310 GLN A CA 1
ATOM 2399 C C . GLN A 1 310 ? 30.143 44.510 27.082 1.00 39.16 310 GLN A C 1
ATOM 2401 O O . GLN A 1 310 ? 29.663 45.172 27.996 1.00 39.16 310 GLN A O 1
ATOM 2406 N N . ALA A 1 311 ? 30.482 43.221 27.184 1.00 35.94 311 ALA A N 1
ATOM 2407 C CA . ALA A 1 311 ? 31.162 42.487 28.264 1.00 35.94 311 ALA A CA 1
ATOM 2408 C C . ALA A 1 311 ? 31.126 42.960 29.739 1.00 35.94 311 ALA A C 1
ATOM 2410 O O . ALA A 1 311 ? 31.502 44.081 30.061 1.00 35.94 311 ALA A O 1
ATOM 2411 N N . THR A 1 312 ? 30.897 41.999 30.652 1.00 37.00 312 THR A N 1
ATOM 2412 C CA . THR A 1 312 ? 31.817 41.488 31.717 1.00 37.00 312 THR A CA 1
ATOM 2413 C C . THR A 1 312 ? 30.982 40.873 32.860 1.00 37.00 312 THR A C 1
ATOM 2415 O O . THR A 1 312 ? 30.085 41.506 33.389 1.00 37.00 312 THR A O 1
ATOM 2418 N N . ALA A 1 313 ? 31.042 39.560 33.101 1.00 34.97 313 ALA A N 1
ATOM 2419 C CA . ALA A 1 313 ? 32.024 38.802 33.889 1.00 34.97 313 ALA A CA 1
ATOM 2420 C C . ALA A 1 313 ? 31.538 38.476 35.321 1.00 34.97 313 ALA A C 1
ATOM 2422 O O . ALA A 1 313 ? 31.044 39.333 36.042 1.00 34.97 313 ALA A O 1
ATOM 2423 N N . SER A 1 314 ? 31.847 37.239 35.728 1.00 34.72 314 SER A N 1
ATOM 2424 C CA . SER A 1 314 ? 32.015 36.728 37.100 1.00 34.72 314 SER A CA 1
ATOM 2425 C C . SER A 1 314 ? 30.870 35.933 37.766 1.00 34.72 314 SER A C 1
ATOM 2427 O O . SER A 1 314 ? 29.827 36.448 38.149 1.00 34.72 314 SER A O 1
ATOM 2429 N N . CYS A 1 315 ? 31.179 34.639 37.922 1.00 35.31 315 CYS A N 1
ATOM 2430 C CA . CYS A 1 315 ? 30.619 33.539 38.726 1.00 35.31 315 CYS A CA 1
ATOM 2431 C C . CYS A 1 315 ? 30.497 33.837 40.251 1.00 35.31 315 CYS A C 1
ATOM 2433 O O . CYS A 1 315 ? 30.884 34.926 40.669 1.00 35.31 315 CYS A O 1
ATOM 2435 N N . PRO A 1 316 ? 30.257 32.846 41.154 1.00 49.28 316 PRO A N 1
ATOM 2436 C CA . PRO A 1 316 ? 29.466 31.594 41.124 1.00 49.28 316 PRO A CA 1
ATOM 2437 C C . PRO A 1 316 ? 28.503 31.462 42.342 1.00 49.28 316 PRO A C 1
ATOM 2439 O O . PRO A 1 316 ? 28.646 32.157 43.343 1.00 49.28 316 PRO A O 1
ATOM 2442 N N . GLY A 1 317 ? 27.594 30.477 42.341 1.00 34.78 317 GLY A N 1
ATOM 2443 C CA . GLY A 1 317 ? 26.796 30.122 43.528 1.00 34.78 317 GLY A CA 1
ATOM 2444 C C . GLY A 1 317 ? 26.347 28.661 43.537 1.00 34.78 317 GLY A C 1
ATOM 2445 O O . GLY A 1 317 ? 25.532 28.247 42.725 1.00 34.78 317 GLY A O 1
ATOM 2446 N N . ARG A 1 318 ? 26.931 27.879 44.444 1.00 37.22 318 ARG A N 1
ATOM 2447 C CA . ARG A 1 318 ? 26.813 26.425 44.630 1.00 37.22 318 ARG A CA 1
ATOM 2448 C C . ARG A 1 318 ? 25.641 26.045 45.554 1.00 37.22 318 ARG A C 1
ATOM 2450 O O . ARG A 1 318 ? 25.409 26.735 46.535 1.00 37.22 318 ARG A O 1
ATOM 2457 N N . CYS A 1 319 ? 25.131 24.828 45.337 1.00 36.16 319 CYS A N 1
ATOM 2458 C CA . CYS A 1 319 ? 24.769 23.810 46.345 1.00 36.16 319 CYS A CA 1
ATOM 2459 C C . CYS A 1 319 ? 23.506 23.942 47.234 1.00 36.16 319 CYS A C 1
ATOM 2461 O O . CYS A 1 319 ? 23.492 24.670 48.217 1.00 36.16 319 CYS A O 1
ATOM 2463 N N . SER A 1 320 ? 22.610 22.967 47.006 1.00 37.91 320 SER A N 1
ATOM 2464 C CA . SER A 1 320 ? 22.205 21.904 47.958 1.00 37.91 320 SER A CA 1
ATOM 2465 C C . SER A 1 320 ? 21.067 22.128 48.965 1.00 37.91 320 SER A C 1
ATOM 2467 O O . SER A 1 320 ? 21.079 23.065 49.750 1.00 37.91 320 SER A O 1
ATOM 2469 N N . GLY A 1 321 ? 20.221 21.088 49.068 1.00 34.81 321 GLY A N 1
ATOM 2470 C CA . GLY A 1 321 ? 19.556 20.644 50.307 1.00 34.81 321 GLY A CA 1
ATOM 2471 C C . GLY A 1 321 ? 18.028 20.603 50.206 1.00 34.81 321 GLY A C 1
ATOM 2472 O O . GLY A 1 321 ? 17.397 21.643 50.248 1.00 34.81 321 GLY A O 1
ATOM 2473 N N . HIS A 1 322 ? 17.402 19.459 49.902 1.00 38.50 322 HIS A N 1
ATOM 2474 C CA . HIS A 1 322 ? 16.862 18.493 50.883 1.00 38.50 322 HIS A CA 1
ATOM 2475 C C . HIS A 1 322 ? 15.964 19.108 51.973 1.00 38.50 322 HIS A C 1
ATOM 2477 O O . HIS A 1 322 ? 16.446 19.804 52.861 1.00 38.50 322 HIS A O 1
ATOM 2483 N N . GLY A 1 323 ? 14.684 18.729 51.963 1.00 39.53 323 GLY A N 1
ATOM 2484 C CA . GLY A 1 323 ? 13.740 18.958 53.054 1.00 39.53 323 GLY A CA 1
ATOM 2485 C C . GLY A 1 323 ? 12.438 18.206 52.802 1.00 39.53 323 GLY A C 1
ATOM 2486 O O . GLY A 1 323 ? 11.632 18.630 51.985 1.00 39.53 323 GLY A O 1
ATOM 2487 N N . ALA A 1 324 ? 12.294 17.063 53.469 1.00 41.22 324 ALA A N 1
ATOM 2488 C CA . ALA A 1 324 ? 11.117 16.208 53.464 1.00 41.22 324 ALA A CA 1
ATOM 2489 C C . ALA A 1 324 ? 9.927 16.848 54.200 1.00 41.22 324 ALA A C 1
ATOM 2491 O O . ALA A 1 324 ? 10.115 17.614 55.148 1.00 41.22 324 ALA A O 1
ATOM 2492 N N . GLY A 1 325 ? 8.728 16.439 53.790 1.00 49.59 325 GLY A N 1
ATOM 2493 C CA . GLY A 1 325 ? 7.474 16.483 54.535 1.00 49.59 325 GLY A CA 1
ATOM 2494 C C . GLY A 1 325 ? 6.673 15.248 54.164 1.00 49.59 325 GLY A C 1
ATOM 2495 O O . GLY A 1 325 ? 6.598 14.984 52.944 1.00 49.59 325 GLY A O 1
#

Secondary structure (DSSP, 8-state):
-HHHHHHHHHHHHHHHHHHHHHHHHHHHHHHHHHHHHHHHT----HHHHHHHTT-HHHHHHHHHHHTTSEEE-TTS-EEE-HHHH-TT---SSHHHHHHHHHHHHHTTS-B-HHHHHHH-HHHHHHHHHHHHHHHTTS--------STT-HHHHHHHHHHHHHHHHHHHHHHHHHHHS---SHHHHHHHHHHHHHHHHHHTHHHHHHHHHHHH----HHHHHHHHS--HHHHHS-HHHHHHHHHHHH--S-BTTB-----------------THHHHHHHTTS-S----------------------------------------